Protein AF-A0A968AVP1-F1 (afdb_monomer_lite)

Foldseek 3Di:
DDDPPPPPPPFCLVVQQVVLVVLLVVVVVVLVVVLVVLVVLLVVLQVVLQVLVVVLLVLLPDLQQDPDDDDCVQQDDPLAGPVVSVLVLLVVLLCLLVVVVCCVVDDPDPVDDPVNNLVSLQVSLSVVSSVSNVCSLCVPQADDPPPDPPNDPPSPVNHDDGDDPVSLVSNQVVLVSLLVSCVVRVVSSLVSLVVVLVVCCVVPVPDPDSDRSSVSVVSSNVSSVCCNPPSSVVSVVSVVVSCCSCVVPVSVVVVVVSVVVSVVLSCLRNVVSVVCVVVDPDDPCRVVSVVSSCVSCVVSVVVCVVVVVVVVVVVVD

Secondary structure (DSSP, 8-state):
-----------STTTHHHHHHHHHHHHHHHHHHHHHHHHHHHHHHHHHHHHHHHHHHHHTTT----S----GGGGEETTEE-HHHHHHHHHHHHHHHHHHHHHHHS---TT--HHHHHHHHHHHHHHHHHHHHHHHHHTT-BPPPTT-TTPPTTGGGT-BSS--HHHHHHHHHHHHHHHHHHHHHHHHHHHHHHHHHHHHHHHTTT-S----HHHHHHHHHHHHHHIIIIIHHHHHHHHHHHHIIIIIH-HHHHHHHHHHHHHHHHIIIIIHHHHHHHH---TT-HHHHHHHHHHHHHHHHHHHHHHHHHHHHHHT-

Radius of gyration: 35.35 Å; chains: 1; bounding box: 88×35×124 Å

pLDDT: mean 76.83, std 13.96, range [36.56, 96.5]

Structure (mmCIF, N/CA/C/O backbone):
data_AF-A0A968AVP1-F1
#
_entry.id   AF-A0A968AVP1-F1
#
loop_
_atom_site.group_PDB
_atom_site.id
_atom_site.type_symbol
_atom_site.label_atom_id
_atom_site.label_alt_id
_atom_site.label_comp_id
_atom_site.label_asym_id
_atom_site.label_entity_id
_atom_site.label_seq_id
_atom_site.pdbx_PDB_ins_code
_atom_site.Cartn_x
_atom_site.Cartn_y
_atom_site.Cartn_z
_atom_site.occupancy
_atom_site.B_iso_or_equiv
_atom_site.auth_seq_id
_atom_site.auth_comp_id
_atom_site.auth_asym_id
_atom_site.auth_atom_id
_atom_site.pdbx_PDB_model_num
ATOM 1 N N . MET A 1 1 ? 49.973 2.663 -77.207 1.00 45.91 1 MET A N 1
ATOM 2 C CA . MET A 1 1 ? 49.278 1.879 -76.158 1.00 45.91 1 MET A CA 1
ATOM 3 C C . MET A 1 1 ? 50.007 2.022 -74.830 1.00 45.91 1 MET A C 1
ATOM 5 O O . MET A 1 1 ? 51.106 1.508 -74.706 1.00 45.91 1 MET A O 1
ATOM 9 N N . ARG A 1 2 ? 49.394 2.681 -73.845 1.00 36.56 2 ARG A N 1
ATOM 10 C CA . ARG A 1 2 ? 49.525 2.368 -72.411 1.00 36.56 2 ARG A CA 1
ATOM 11 C C . ARG A 1 2 ? 48.354 3.055 -71.709 1.00 36.56 2 ARG A C 1
ATOM 13 O O . ARG A 1 2 ? 48.442 4.202 -71.295 1.00 36.56 2 ARG A O 1
ATOM 20 N N . LYS A 1 3 ? 47.209 2.362 -71.676 1.00 39.44 3 LYS A N 1
ATOM 21 C CA . LYS A 1 3 ? 46.105 2.710 -70.777 1.00 39.44 3 LYS A CA 1
ATOM 22 C C . LYS A 1 3 ? 46.653 2.556 -69.361 1.00 39.44 3 LYS A C 1
ATOM 24 O O . LYS A 1 3 ? 46.940 1.436 -68.940 1.00 39.44 3 LYS A O 1
ATOM 29 N N . GLY A 1 4 ? 46.847 3.676 -68.671 1.00 39.25 4 GLY A N 1
ATOM 30 C CA . GLY A 1 4 ? 47.066 3.695 -67.233 1.00 39.25 4 GLY A CA 1
ATOM 31 C C . GLY A 1 4 ? 45.856 3.049 -66.576 1.00 39.25 4 GLY A C 1
ATOM 32 O O . GLY A 1 4 ? 44.770 3.619 -66.553 1.00 39.25 4 GLY A O 1
ATOM 33 N N . LYS A 1 5 ? 46.031 1.808 -66.130 1.00 39.91 5 LYS A N 1
ATOM 34 C CA . LYS A 1 5 ? 45.057 1.074 -65.335 1.00 39.91 5 LYS A CA 1
ATOM 35 C C . LYS A 1 5 ? 45.003 1.811 -63.996 1.00 39.91 5 LYS A C 1
ATOM 37 O O . LYS A 1 5 ? 45.924 1.665 -63.195 1.00 39.91 5 LYS A O 1
ATOM 42 N N . SER A 1 6 ? 44.004 2.674 -63.796 1.00 41.16 6 SER A N 1
ATOM 43 C CA . SER A 1 6 ? 43.774 3.263 -62.481 1.00 41.16 6 SER A CA 1
ATOM 44 C C . SER A 1 6 ? 43.442 2.105 -61.550 1.00 41.16 6 SER A C 1
ATOM 46 O O . SER A 1 6 ? 42.433 1.413 -61.682 1.00 41.16 6 SER A O 1
ATOM 48 N N . ILE A 1 7 ? 44.368 1.813 -60.647 1.00 42.88 7 ILE A N 1
ATOM 49 C CA . ILE A 1 7 ? 44.086 0.957 -59.510 1.00 42.88 7 ILE A CA 1
ATOM 50 C C . ILE A 1 7 ? 43.170 1.815 -58.642 1.00 42.88 7 ILE A C 1
ATOM 52 O O . ILE A 1 7 ? 43.647 2.599 -57.824 1.00 42.88 7 ILE A O 1
ATOM 56 N N . MET A 1 8 ? 41.855 1.732 -58.876 1.00 44.34 8 MET A N 1
ATOM 57 C CA . MET A 1 8 ? 40.864 2.090 -57.866 1.00 44.34 8 MET A CA 1
ATOM 58 C C . MET A 1 8 ? 41.185 1.220 -56.657 1.00 44.34 8 MET A C 1
ATOM 60 O O . MET A 1 8 ? 40.824 0.050 -56.574 1.00 44.34 8 MET A O 1
ATOM 64 N N . GLY A 1 9 ? 41.985 1.763 -55.746 1.00 46.44 9 GLY A N 1
ATOM 65 C CA . GLY A 1 9 ? 42.088 1.213 -54.419 1.00 46.44 9 GLY A CA 1
ATOM 66 C C . GLY A 1 9 ? 40.722 1.376 -53.782 1.00 46.44 9 GLY A C 1
ATOM 67 O O . GLY A 1 9 ? 40.326 2.508 -53.545 1.00 46.44 9 GLY A O 1
ATOM 68 N N . ASN A 1 10 ? 40.021 0.267 -53.554 1.00 57.50 10 ASN A N 1
ATOM 69 C CA . ASN A 1 10 ? 38.728 0.226 -52.874 1.00 57.50 10 ASN A CA 1
ATOM 70 C C . ASN A 1 10 ? 38.848 0.897 -51.494 1.00 57.50 10 ASN A C 1
ATOM 72 O O . ASN A 1 10 ? 39.252 0.251 -50.529 1.00 57.50 10 ASN A O 1
ATOM 76 N N . SER A 1 11 ? 38.591 2.203 -51.429 1.00 66.19 11 SER A N 1
ATOM 77 C CA . SER A 1 11 ? 38.527 2.973 -50.187 1.00 66.19 11 SER A CA 1
ATOM 78 C C . SER A 1 11 ? 37.163 2.727 -49.557 1.00 66.19 11 SER A C 1
ATOM 80 O O . SER A 1 11 ? 36.142 2.740 -50.247 1.00 66.19 11 SER A O 1
ATOM 82 N N . ILE A 1 12 ? 37.150 2.460 -48.253 1.00 68.12 12 ILE A N 1
ATOM 83 C CA . ILE A 1 12 ? 35.926 2.140 -47.502 1.00 68.12 12 ILE A CA 1
ATOM 84 C C . ILE A 1 12 ? 35.274 3.421 -46.955 1.00 68.12 12 ILE A C 1
ATOM 86 O O . ILE A 1 12 ? 34.080 3.426 -46.651 1.00 68.12 12 ILE A O 1
ATOM 90 N N . LEU A 1 13 ? 36.020 4.533 -46.913 1.00 66.88 13 LEU A N 1
ATOM 91 C CA . LEU A 1 13 ? 35.569 5.851 -46.447 1.00 66.88 13 LEU A CA 1
ATOM 92 C C . LEU A 1 13 ? 34.199 6.313 -46.975 1.00 66.88 13 LEU A C 1
ATOM 94 O O . LEU A 1 13 ? 33.420 6.785 -46.154 1.00 66.88 13 LEU A O 1
ATOM 98 N N . PRO A 1 14 ? 33.847 6.185 -48.271 1.00 70.31 14 PRO A N 1
ATOM 99 C CA . PRO A 1 14 ? 32.546 6.651 -48.760 1.00 70.31 14 PRO A CA 1
ATOM 100 C C . PRO A 1 14 ? 31.372 5.751 -48.340 1.00 70.31 14 PRO A C 1
ATOM 102 O O . PRO A 1 14 ? 30.230 6.201 -48.321 1.00 70.31 14 PRO A O 1
ATOM 105 N N . ILE A 1 15 ? 31.634 4.488 -47.987 1.00 77.56 15 ILE A N 1
ATOM 106 C CA . ILE A 1 15 ? 30.613 3.513 -47.560 1.00 77.56 15 ILE A CA 1
ATOM 107 C C . ILE A 1 15 ? 30.450 3.532 -46.029 1.00 77.56 15 ILE A C 1
ATOM 109 O O . ILE A 1 15 ? 29.384 3.211 -45.498 1.00 77.56 15 ILE A O 1
ATOM 113 N N . LEU A 1 16 ? 31.488 3.964 -45.309 1.00 73.38 16 LEU A N 1
ATOM 114 C CA . LEU A 1 16 ? 31.547 4.028 -43.851 1.00 73.38 16 LEU A CA 1
ATOM 115 C C . LEU A 1 16 ? 30.355 4.761 -43.198 1.00 73.38 16 LEU A C 1
ATOM 117 O O . LEU A 1 16 ? 29.807 4.214 -42.237 1.00 73.38 16 LEU A O 1
ATOM 121 N N . PRO A 1 17 ? 29.892 5.924 -43.703 1.00 75.69 17 PRO A N 1
ATOM 122 C CA . PRO A 1 17 ? 28.750 6.632 -43.130 1.00 75.69 17 PRO A CA 1
ATOM 123 C C . PRO A 1 17 ? 27.453 5.827 -43.243 1.00 75.69 17 PRO A C 1
ATOM 125 O O . PRO A 1 17 ? 26.661 5.814 -42.306 1.00 75.69 17 PRO A O 1
ATOM 128 N N . ALA A 1 18 ? 27.251 5.108 -44.354 1.00 77.88 18 ALA A N 1
ATOM 129 C CA . ALA A 1 18 ? 26.070 4.271 -44.562 1.00 77.88 18 ALA A CA 1
ATOM 130 C C . ALA A 1 18 ? 26.055 3.057 -43.616 1.00 77.88 18 ALA A C 1
ATOM 132 O O . ALA A 1 18 ? 25.010 2.719 -43.054 1.00 77.88 18 ALA A O 1
ATOM 133 N N . ILE A 1 19 ? 27.219 2.439 -43.379 1.00 80.88 19 ILE A N 1
ATOM 134 C CA . ILE A 1 19 ? 27.368 1.350 -42.400 1.00 80.88 19 ILE A CA 1
ATOM 135 C C . ILE A 1 19 ? 27.061 1.863 -40.986 1.00 80.88 19 ILE A C 1
ATOM 137 O O . ILE A 1 19 ? 26.255 1.259 -40.279 1.00 80.88 19 ILE A O 1
ATOM 141 N N . HIS A 1 20 ? 27.638 3.001 -40.589 1.00 77.00 20 HIS A N 1
ATOM 142 C CA . HIS A 1 20 ? 27.397 3.599 -39.273 1.00 77.00 20 HIS A CA 1
ATOM 143 C C . HIS A 1 20 ? 25.943 4.015 -39.076 1.00 77.00 20 HIS A C 1
ATOM 145 O O . HIS A 1 20 ? 25.372 3.714 -38.032 1.00 77.00 20 HIS A O 1
ATOM 151 N N . ALA A 1 21 ? 25.326 4.642 -40.080 1.00 79.06 21 ALA A N 1
ATOM 152 C CA . ALA A 1 21 ? 23.912 4.991 -40.042 1.00 79.06 21 ALA A CA 1
ATOM 153 C C . ALA A 1 21 ? 23.046 3.744 -39.822 1.00 79.06 21 ALA A C 1
ATOM 155 O O . ALA A 1 21 ? 22.186 3.748 -38.949 1.00 79.06 21 ALA A O 1
ATOM 156 N N . THR A 1 22 ? 23.334 2.650 -40.532 1.00 84.94 22 THR A N 1
ATOM 157 C CA . THR A 1 22 ? 22.595 1.386 -40.391 1.00 84.94 22 THR A CA 1
ATOM 158 C C . THR A 1 22 ? 22.751 0.786 -38.990 1.00 84.94 22 THR A C 1
ATOM 160 O O . THR A 1 22 ? 21.757 0.436 -38.354 1.00 84.94 22 THR A O 1
ATOM 163 N N . ILE A 1 23 ? 23.982 0.700 -38.471 1.00 80.75 23 ILE A N 1
ATOM 164 C CA . ILE A 1 23 ? 24.248 0.173 -37.121 1.00 80.75 23 ILE A CA 1
ATOM 165 C C . ILE A 1 23 ? 23.572 1.053 -36.062 1.00 80.75 23 ILE A C 1
ATOM 167 O O . ILE A 1 23 ? 22.916 0.536 -35.156 1.00 80.75 23 ILE A O 1
ATOM 171 N N . LEU A 1 24 ? 23.690 2.376 -36.186 1.00 80.62 24 LEU A N 1
ATOM 172 C CA . LEU A 1 24 ? 23.076 3.325 -35.265 1.00 80.62 24 LEU A CA 1
ATOM 173 C C . LEU A 1 24 ? 21.549 3.202 -35.287 1.00 80.62 24 LEU A C 1
ATOM 175 O O . LEU A 1 24 ? 20.944 3.174 -34.220 1.00 80.62 24 LEU A O 1
ATOM 179 N N . SER A 1 25 ? 20.929 3.058 -36.463 1.00 81.69 25 SER A N 1
ATOM 180 C CA . SER A 1 25 ? 19.486 2.831 -36.588 1.00 81.69 25 SER A CA 1
ATOM 181 C C . SER A 1 25 ? 19.037 1.556 -35.875 1.00 81.69 25 SER A C 1
ATOM 183 O O . SER A 1 25 ? 18.030 1.587 -35.170 1.00 81.69 25 SER A O 1
ATOM 185 N N . ILE A 1 26 ? 19.790 0.457 -35.995 1.00 86.00 26 ILE A N 1
ATOM 186 C CA . ILE A 1 26 ? 19.481 -0.802 -35.299 1.00 86.00 26 ILE A CA 1
ATOM 187 C C . ILE A 1 26 ? 19.579 -0.617 -33.781 1.00 86.00 26 ILE A C 1
ATOM 189 O O . ILE A 1 26 ? 18.647 -0.969 -33.056 1.00 86.00 26 ILE A O 1
ATOM 193 N N . ILE A 1 27 ? 20.676 -0.036 -33.283 1.00 80.56 27 ILE A N 1
ATOM 194 C CA . ILE A 1 27 ? 20.849 0.203 -31.842 1.00 80.56 27 ILE A CA 1
ATOM 195 C C . ILE A 1 27 ? 19.758 1.135 -31.316 1.00 80.56 27 ILE A C 1
ATOM 197 O O . ILE A 1 27 ? 19.175 0.870 -30.266 1.00 80.56 27 ILE A O 1
ATOM 201 N N . PHE A 1 28 ? 19.448 2.203 -32.047 1.00 82.69 28 PHE A N 1
ATOM 202 C CA . PHE A 1 28 ? 18.428 3.163 -31.652 1.00 82.69 28 PHE A CA 1
ATOM 203 C C . PHE A 1 28 ? 17.037 2.527 -31.615 1.00 82.69 28 PHE A C 1
ATOM 205 O O . PHE A 1 28 ? 16.301 2.755 -30.660 1.00 82.69 28 PHE A O 1
ATOM 212 N N . ALA A 1 29 ? 16.703 1.661 -32.577 1.00 85.94 29 ALA A N 1
ATOM 213 C CA . ALA A 1 29 ? 15.456 0.903 -32.558 1.00 85.94 29 ALA A CA 1
ATOM 214 C C . ALA A 1 29 ? 15.343 0.024 -31.299 1.00 85.94 29 ALA A C 1
ATOM 216 O O . ALA A 1 29 ? 14.324 0.063 -30.611 1.00 85.94 29 ALA A O 1
ATOM 217 N N . VAL A 1 30 ? 16.405 -0.708 -30.942 1.00 83.56 30 VAL A N 1
ATOM 218 C CA . VAL A 1 30 ? 16.433 -1.534 -29.719 1.00 83.56 30 VAL A CA 1
ATOM 219 C C . VAL A 1 30 ? 16.287 -0.674 -28.462 1.00 83.56 30 VAL A C 1
ATOM 221 O O . VAL A 1 30 ? 15.505 -1.010 -27.571 1.00 83.56 30 VAL A O 1
ATOM 224 N N . LEU A 1 31 ? 17.003 0.451 -28.390 1.00 81.38 31 LEU A N 1
ATOM 225 C CA . LEU A 1 31 ? 16.926 1.375 -27.259 1.00 81.38 31 LEU A CA 1
ATOM 226 C C . LEU A 1 31 ? 15.531 1.987 -27.122 1.00 81.38 31 LEU A C 1
ATOM 228 O O . LEU A 1 31 ? 15.004 2.014 -26.013 1.00 81.38 31 LEU A O 1
ATOM 232 N N . ILE A 1 32 ? 14.910 2.429 -28.221 1.00 84.50 32 ILE A N 1
ATOM 233 C CA . ILE A 1 32 ? 13.537 2.952 -28.215 1.00 84.50 32 ILE A CA 1
ATOM 234 C C . ILE A 1 32 ? 12.589 1.910 -27.642 1.00 84.50 32 ILE A C 1
ATOM 236 O O . ILE A 1 32 ? 11.853 2.230 -26.714 1.00 84.50 32 ILE A O 1
ATOM 240 N N . VAL A 1 33 ? 12.621 0.675 -28.155 1.00 86.19 33 VAL A N 1
ATOM 241 C CA . VAL A 1 33 ? 11.739 -0.403 -27.685 1.00 86.19 33 VAL A CA 1
ATOM 242 C C . VAL A 1 33 ? 11.940 -0.647 -26.189 1.00 86.19 33 VAL A C 1
ATOM 244 O O . VAL A 1 33 ? 10.968 -0.704 -25.436 1.00 86.19 33 VAL A O 1
ATOM 247 N N . PHE A 1 34 ? 13.194 -0.716 -25.736 1.00 83.19 34 PHE A N 1
ATOM 248 C CA . PHE A 1 34 ? 13.525 -0.889 -24.323 1.00 83.19 34 PHE A CA 1
ATOM 249 C C . PHE A 1 34 ? 13.001 0.260 -23.446 1.00 83.19 34 PHE A C 1
ATOM 251 O O . PHE A 1 34 ? 12.409 0.017 -22.389 1.00 83.19 34 PHE A O 1
ATOM 258 N N . PHE A 1 35 ? 13.197 1.511 -23.866 1.00 82.62 35 PHE A N 1
ATOM 259 C CA . PHE A 1 35 ? 12.759 2.682 -23.110 1.00 82.62 35 PHE A CA 1
ATOM 260 C C . PHE A 1 35 ? 11.240 2.832 -23.104 1.00 82.62 35 PHE A C 1
ATOM 262 O O . PHE A 1 35 ? 10.687 3.112 -22.042 1.00 82.62 35 PHE A O 1
ATOM 269 N N . PHE A 1 36 ? 10.567 2.588 -24.232 1.00 85.94 36 PHE A N 1
ATOM 270 C CA . PHE A 1 36 ? 9.104 2.567 -24.304 1.00 85.94 36 PHE A CA 1
ATOM 271 C C . PHE A 1 36 ? 8.527 1.522 -23.356 1.00 85.94 36 PHE A C 1
ATOM 273 O O . PHE A 1 36 ? 7.672 1.844 -22.536 1.00 85.94 36 PHE A O 1
ATOM 280 N N . TYR A 1 37 ? 9.048 0.294 -23.409 1.00 87.06 37 TYR A N 1
ATOM 281 C CA . TYR A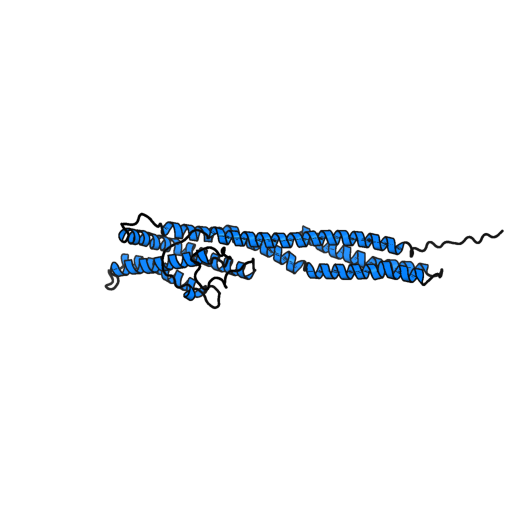 1 37 ? 8.621 -0.780 -22.519 1.00 87.06 37 TYR A CA 1
ATOM 282 C C . TYR A 1 37 ? 8.827 -0.415 -21.043 1.00 87.06 37 TYR A C 1
ATOM 284 O O . TYR A 1 37 ? 7.922 -0.563 -20.220 1.00 87.06 37 TYR A O 1
ATOM 292 N N . SER A 1 38 ? 10.008 0.105 -20.701 1.00 84.88 38 SER A N 1
ATOM 293 C CA . SER A 1 38 ? 10.349 0.464 -19.321 1.00 84.88 38 SER A CA 1
ATOM 294 C C . SER A 1 38 ? 9.492 1.621 -18.800 1.00 84.88 38 SER A C 1
ATOM 296 O O . SER A 1 38 ? 9.022 1.577 -17.666 1.00 84.88 38 SER A O 1
ATOM 298 N N . TYR A 1 39 ? 9.262 2.646 -19.624 1.00 86.44 39 TYR A N 1
ATOM 299 C CA . TYR A 1 39 ? 8.419 3.787 -19.270 1.00 86.44 39 TYR A CA 1
ATOM 300 C C . TYR A 1 39 ? 6.961 3.366 -19.082 1.00 86.44 39 TYR A C 1
ATOM 302 O O . TYR A 1 39 ? 6.364 3.696 -18.058 1.00 86.44 39 TYR A O 1
ATOM 310 N N . GLN A 1 40 ? 6.422 2.571 -20.013 1.00 89.50 40 GLN A N 1
ATOM 311 C CA . GLN A 1 40 ? 5.070 2.026 -19.903 1.00 89.50 40 GLN A CA 1
ATOM 312 C C . GLN A 1 40 ? 4.914 1.191 -18.630 1.00 89.50 40 GLN A C 1
ATOM 314 O O . GLN A 1 40 ? 3.938 1.345 -17.905 1.00 89.50 40 GLN A O 1
ATOM 319 N N . THR A 1 41 ? 5.900 0.346 -18.319 1.00 89.94 41 THR A N 1
ATOM 320 C CA . THR A 1 41 ? 5.888 -0.487 -17.110 1.00 89.94 41 THR A CA 1
ATOM 321 C C . THR A 1 41 ? 5.870 0.365 -15.841 1.00 89.94 41 THR A C 1
ATOM 323 O O . THR A 1 41 ? 5.086 0.096 -14.933 1.00 89.94 41 THR A O 1
ATOM 326 N N . VAL A 1 42 ? 6.689 1.421 -15.774 1.00 90.69 42 VAL A N 1
ATOM 327 C CA . VAL A 1 42 ? 6.693 2.355 -14.637 1.00 90.69 42 VAL A CA 1
ATOM 328 C C . VAL A 1 42 ? 5.361 3.090 -14.506 1.00 90.69 42 VAL A C 1
ATOM 330 O O . VAL A 1 42 ? 4.866 3.212 -13.388 1.00 90.69 42 VAL A O 1
ATOM 333 N N . SER A 1 43 ? 4.780 3.555 -15.614 1.00 90.38 43 SER A N 1
ATOM 334 C CA . SER A 1 43 ? 3.465 4.208 -15.606 1.00 90.38 43 SER A CA 1
ATOM 335 C C . SER A 1 43 ? 2.392 3.259 -15.079 1.00 90.38 43 SER A C 1
ATOM 337 O O . SER A 1 43 ? 1.758 3.558 -14.074 1.00 90.38 43 SER A O 1
ATOM 339 N N . ASN A 1 44 ? 2.295 2.060 -15.662 1.00 93.56 44 ASN A N 1
ATOM 340 C CA . ASN A 1 44 ? 1.327 1.045 -15.255 1.00 93.56 44 ASN A CA 1
ATOM 341 C C . ASN A 1 44 ? 1.459 0.689 -13.764 1.00 93.56 44 ASN A C 1
ATOM 343 O O . ASN A 1 44 ? 0.456 0.507 -13.084 1.00 93.56 44 ASN A O 1
ATOM 347 N N . LEU A 1 45 ? 2.683 0.590 -13.231 1.00 93.88 45 LEU A N 1
ATOM 348 C CA . LEU A 1 45 ? 2.901 0.320 -11.805 1.00 93.88 45 LEU A CA 1
ATOM 349 C C . LEU A 1 45 ? 2.416 1.467 -10.911 1.00 93.88 45 LEU A C 1
ATOM 351 O O . LEU A 1 45 ? 1.889 1.203 -9.832 1.00 93.88 45 LEU A O 1
ATOM 355 N N . LYS A 1 46 ? 2.589 2.726 -11.332 1.00 93.00 46 LYS A N 1
ATOM 356 C CA . LYS A 1 46 ? 2.072 3.890 -10.596 1.00 93.00 46 LYS A CA 1
ATOM 357 C C . LYS A 1 46 ? 0.551 3.918 -10.597 1.00 93.00 46 LYS A C 1
ATOM 359 O O . LYS A 1 46 ? -0.034 4.130 -9.539 1.00 93.00 46 LYS A O 1
ATOM 364 N N . ASP A 1 47 ? -0.061 3.642 -11.743 1.00 92.62 47 ASP A N 1
ATOM 365 C CA . ASP A 1 47 ? -1.515 3.576 -11.878 1.00 92.62 47 ASP A CA 1
ATOM 366 C C . ASP A 1 47 ? -2.080 2.471 -10.981 1.00 92.62 47 ASP A C 1
ATOM 368 O O . ASP A 1 47 ? -2.903 2.745 -10.116 1.00 92.62 47 ASP A O 1
ATOM 372 N N . GLN A 1 48 ? -1.508 1.264 -11.036 1.00 94.50 48 GLN A N 1
ATOM 373 C CA . GLN A 1 48 ? -1.914 0.159 -10.163 1.00 94.50 48 GLN A CA 1
ATOM 374 C C . GLN A 1 48 ? -1.742 0.463 -8.664 1.00 94.50 48 GLN A C 1
ATOM 376 O O . GLN A 1 48 ? -2.536 0.010 -7.845 1.00 94.50 48 GLN A O 1
ATOM 381 N N . LEU A 1 49 ? -0.700 1.204 -8.269 1.00 93.94 49 LEU A N 1
ATOM 382 C CA . LEU A 1 49 ? -0.520 1.627 -6.874 1.00 93.94 49 LEU A CA 1
ATOM 383 C C . LEU A 1 49 ? -1.563 2.671 -6.448 1.00 93.94 49 LEU A C 1
ATOM 385 O O . LEU A 1 49 ? -2.003 2.663 -5.296 1.00 93.94 49 LEU A O 1
ATOM 389 N N . ASN A 1 50 ? -1.969 3.556 -7.359 1.00 90.38 50 ASN A N 1
ATOM 390 C CA . ASN A 1 50 ? -3.060 4.501 -7.131 1.00 90.38 50 ASN A CA 1
ATOM 391 C C . ASN A 1 50 ? -4.426 3.802 -7.068 1.00 90.38 50 ASN A C 1
ATOM 393 O O . ASN A 1 50 ? -5.253 4.172 -6.229 1.00 90.38 50 ASN A O 1
ATOM 397 N N . ASP A 1 51 ? -4.641 2.772 -7.885 1.00 90.44 51 ASP A N 1
ATOM 398 C CA . ASP A 1 51 ? -5.847 1.944 -7.861 1.00 90.44 51 ASP A CA 1
ATOM 399 C C . ASP A 1 51 ? -5.976 1.224 -6.517 1.00 90.44 51 ASP A C 1
ATOM 401 O O . ASP A 1 51 ? -6.999 1.366 -5.852 1.00 90.44 51 ASP A O 1
ATOM 405 N N . LEU A 1 52 ? -4.907 0.571 -6.041 1.00 91.62 5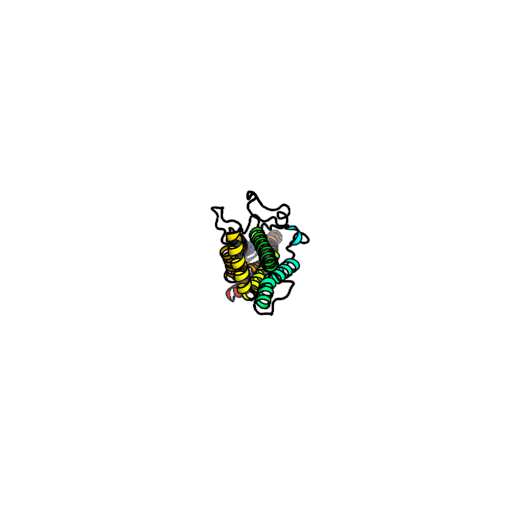2 LEU A N 1
ATOM 406 C CA . LEU A 1 52 ? -4.890 -0.066 -4.716 1.00 91.62 52 LEU A CA 1
ATOM 407 C C . LEU A 1 52 ? -5.154 0.934 -3.588 1.00 91.62 52 LEU A C 1
ATOM 409 O O . LEU A 1 52 ? -5.881 0.639 -2.643 1.00 91.62 52 LEU A O 1
ATOM 413 N N . ARG A 1 53 ? -4.593 2.145 -3.670 1.00 88.69 53 ARG A N 1
ATOM 414 C CA . ARG A 1 53 ? -4.901 3.203 -2.698 1.00 88.69 53 ARG A CA 1
ATOM 415 C C . ARG A 1 53 ? -6.389 3.569 -2.719 1.00 88.69 53 ARG A C 1
ATOM 417 O O . ARG A 1 53 ? -6.986 3.784 -1.663 1.00 88.69 53 ARG A O 1
ATOM 424 N N . THR A 1 54 ? -6.978 3.660 -3.906 1.00 85.00 54 THR A N 1
ATOM 425 C CA . THR A 1 54 ? -8.406 3.949 -4.080 1.00 85.00 54 THR A CA 1
ATOM 426 C C . THR A 1 54 ? -9.266 2.808 -3.545 1.00 85.00 54 THR A C 1
ATOM 428 O O . THR A 1 54 ? -10.269 3.068 -2.887 1.00 85.00 54 THR A O 1
ATOM 431 N N . GLU A 1 55 ? -8.844 1.562 -3.743 1.00 88.19 55 GLU A N 1
ATOM 432 C CA . GLU A 1 55 ? -9.495 0.376 -3.191 1.00 88.19 55 GLU A CA 1
ATOM 433 C C . GLU A 1 55 ? -9.505 0.399 -1.658 1.00 88.19 55 GLU A C 1
ATOM 435 O O . GLU A 1 55 ? -10.569 0.239 -1.067 1.00 88.19 55 GLU A O 1
ATOM 440 N N . VAL A 1 56 ? -8.378 0.722 -1.005 1.00 88.31 56 VAL A N 1
ATOM 441 C CA . VAL A 1 56 ? -8.331 0.932 0.460 1.00 88.31 56 VAL A CA 1
ATOM 442 C C . VAL A 1 56 ? -9.317 2.017 0.895 1.00 88.31 56 VAL A C 1
ATOM 444 O O . VAL A 1 56 ? -10.012 1.879 1.899 1.00 88.31 56 VAL A O 1
ATOM 447 N N . ALA A 1 57 ? -9.386 3.120 0.147 1.00 81.75 57 ALA A N 1
ATOM 448 C CA . ALA A 1 57 ? -10.298 4.213 0.468 1.00 81.75 57 ALA A CA 1
ATOM 449 C C . ALA A 1 57 ? -11.766 3.779 0.377 1.00 81.75 57 ALA A C 1
ATOM 451 O O . ALA A 1 57 ? -12.602 4.279 1.125 1.00 81.75 57 ALA A O 1
ATOM 452 N N . GLN A 1 58 ? -12.087 2.901 -0.575 1.00 81.56 58 GLN A N 1
ATOM 453 C CA . GLN A 1 58 ? -13.435 2.399 -0.817 1.00 81.56 58 GLN A CA 1
ATOM 454 C C . GLN A 1 58 ? -13.825 1.288 0.156 1.00 81.56 58 GLN A C 1
ATOM 456 O O . GLN A 1 58 ? -14.967 1.287 0.608 1.00 81.56 58 GLN A O 1
ATOM 461 N N . SER A 1 59 ? -12.904 0.391 0.518 1.00 83.38 59 SER A N 1
ATOM 462 C CA . SER A 1 59 ? -13.178 -0.712 1.448 1.00 83.38 59 SER A CA 1
ATOM 463 C C . SER A 1 59 ? -13.558 -0.218 2.845 1.00 83.38 59 SER A C 1
ATOM 465 O O . SER A 1 59 ? -14.341 -0.859 3.539 1.00 83.38 59 SER A O 1
ATOM 467 N N . MET A 1 60 ? -13.067 0.964 3.225 1.00 79.50 60 MET A N 1
ATOM 468 C CA . MET A 1 60 ? -13.385 1.618 4.495 1.00 79.50 60 MET A CA 1
ATOM 469 C C . MET A 1 60 ? -14.642 2.511 4.427 1.00 79.50 60 MET A C 1
ATOM 471 O O . MET A 1 60 ? -15.017 3.121 5.433 1.00 79.50 60 MET A O 1
ATOM 475 N N . ARG A 1 61 ? -15.319 2.622 3.267 1.00 70.00 61 ARG A N 1
ATOM 476 C CA . ARG A 1 61 ? -16.578 3.385 3.143 1.00 70.00 61 ARG A CA 1
ATOM 477 C C . ARG A 1 61 ? -17.748 2.604 3.741 1.00 70.00 61 ARG A C 1
ATOM 479 O O . ARG A 1 61 ? -17.924 1.424 3.473 1.00 70.00 61 ARG A O 1
ATOM 486 N N . GLY A 1 62 ? -18.613 3.308 4.472 1.00 61.16 62 GLY A N 1
ATOM 487 C CA . GLY A 1 62 ? -19.926 2.798 4.894 1.00 61.16 62 GLY A CA 1
ATOM 488 C C . GLY A 1 62 ? -20.045 2.397 6.365 1.00 61.16 62 GLY A C 1
ATOM 489 O O . GLY A 1 62 ? -21.150 2.131 6.820 1.00 61.16 62 GLY A O 1
ATOM 490 N N . GLN A 1 63 ? -18.961 2.433 7.137 1.00 61.12 63 GLN A N 1
ATOM 491 C CA . GLN A 1 63 ? -18.970 2.074 8.562 1.00 61.12 63 GLN A CA 1
ATOM 492 C C . GLN A 1 63 ? -19.199 3.293 9.460 1.00 61.12 63 GLN A C 1
ATOM 494 O O . GLN A 1 63 ? -18.458 3.547 10.408 1.00 61.12 63 GLN A O 1
ATOM 499 N N . ILE A 1 64 ? -20.213 4.099 9.131 1.00 57.78 64 ILE A N 1
ATOM 500 C CA . ILE A 1 64 ? -20.541 5.278 9.934 1.00 57.78 64 ILE A CA 1
ATOM 501 C C . ILE A 1 64 ? -21.165 4.802 11.243 1.00 57.78 64 ILE A C 1
ATOM 503 O O . ILE A 1 64 ? -22.346 4.462 11.311 1.00 57.78 64 ILE A O 1
ATOM 507 N N . CYS A 1 65 ? -20.351 4.821 12.288 1.00 54.62 65 CYS A N 1
ATOM 508 C CA . CYS A 1 65 ? -20.766 4.597 13.655 1.00 54.62 65 CYS A CA 1
ATOM 509 C C . CYS A 1 65 ? -20.868 5.929 14.383 1.00 54.62 65 CYS A C 1
ATOM 511 O O . CYS A 1 65 ? -19.947 6.319 15.090 1.00 54.62 65 CYS A O 1
ATOM 513 N N . SER A 1 66 ? -22.035 6.564 14.264 1.00 53.25 66 SER A N 1
ATOM 514 C CA . SER A 1 66 ? -22.639 7.430 15.289 1.00 53.25 66 SER A CA 1
ATOM 515 C C . SER A 1 66 ? -22.881 8.901 14.899 1.00 53.25 66 SER A C 1
ATOM 517 O O . SER A 1 66 ? -22.068 9.514 14.210 1.00 53.25 66 SER A O 1
ATOM 519 N N . PRO A 1 67 ? -23.978 9.500 15.408 1.00 48.00 67 PRO A N 1
ATOM 520 C CA . PRO A 1 67 ? -24.218 10.948 15.462 1.00 48.00 67 PRO A CA 1
ATOM 521 C C . PRO A 1 67 ? -23.387 11.718 16.523 1.00 48.00 67 PRO A C 1
ATOM 523 O O . PRO A 1 67 ? -23.754 12.836 16.888 1.00 48.00 67 PRO A O 1
ATOM 526 N N . LEU A 1 68 ? -22.301 11.153 17.060 1.00 54.25 68 LEU A N 1
ATOM 527 C CA . LEU A 1 68 ? -21.569 11.739 18.192 1.00 54.25 68 LEU A CA 1
ATOM 528 C C . LEU A 1 68 ? -20.695 12.939 17.800 1.00 54.25 68 LEU A C 1
ATOM 530 O O . LEU A 1 68 ? -19.960 12.914 16.813 1.00 54.25 68 LEU A O 1
ATOM 534 N N . LYS A 1 69 ? -20.740 13.983 18.638 1.00 54.59 69 LYS A N 1
ATOM 535 C CA . LYS A 1 69 ? -19.778 15.090 18.606 1.00 54.59 69 LYS A CA 1
ATOM 536 C C . LYS A 1 69 ? -18.398 14.530 18.933 1.00 54.59 69 LYS A C 1
ATOM 538 O O . LYS A 1 69 ? -18.184 14.032 20.033 1.00 54.59 69 LYS A O 1
ATOM 543 N N . PHE A 1 70 ? -17.482 14.622 17.982 1.00 59.72 70 PHE A N 1
ATOM 544 C CA . PHE A 1 70 ? -16.115 14.161 18.147 1.00 59.72 70 PHE A CA 1
ATOM 545 C C . PHE A 1 70 ? -15.152 15.305 17.847 1.00 59.72 70 PHE A C 1
ATOM 547 O O . PHE A 1 70 ? -15.250 15.943 16.798 1.00 59.72 70 PHE A O 1
ATOM 554 N N . GLU A 1 71 ? -14.215 15.553 18.757 1.00 65.38 71 GLU A N 1
ATOM 555 C CA . GLU A 1 71 ? -13.155 16.539 18.565 1.00 65.38 71 GLU A CA 1
ATOM 556 C C . GLU A 1 71 ? -11.989 15.876 17.829 1.00 65.38 71 GLU A C 1
ATOM 558 O O . GLU A 1 71 ? -11.194 15.136 18.409 1.00 65.38 71 GLU A O 1
ATOM 563 N N . LEU A 1 72 ? -11.907 16.097 16.512 1.00 65.06 72 LEU A N 1
ATOM 564 C CA . LEU A 1 72 ? -10.847 15.499 15.698 1.00 65.06 72 LEU A CA 1
ATOM 565 C C . LEU A 1 72 ? -9.458 15.998 16.084 1.00 65.06 72 LEU A C 1
ATOM 567 O O . LEU A 1 72 ? -8.509 15.227 15.985 1.00 65.06 72 LEU A O 1
ATOM 571 N N . GLU A 1 73 ? -9.346 17.244 16.538 1.00 67.19 73 GLU A N 1
ATOM 572 C CA . GLU A 1 73 ? -8.074 17.923 16.801 1.00 67.19 73 GLU A CA 1
ATOM 573 C C . GLU A 1 73 ? -7.170 17.148 17.770 1.00 67.19 73 GLU A C 1
ATOM 575 O O . GLU A 1 73 ? -5.958 17.119 17.580 1.00 67.19 73 GLU A O 1
ATOM 580 N N . GLU A 1 74 ? -7.732 16.416 18.736 1.00 70.38 74 GLU A N 1
ATOM 581 C CA . GLU A 1 74 ? -6.944 15.626 19.692 1.00 70.38 74 GLU A CA 1
ATOM 582 C C . GLU A 1 74 ? -6.168 14.460 19.051 1.00 70.38 74 GLU A C 1
ATOM 584 O O . GLU A 1 74 ? -5.195 13.950 19.617 1.00 70.38 74 GLU A O 1
ATOM 589 N N . TYR A 1 75 ? -6.604 13.993 17.883 1.00 71.25 75 TYR A N 1
ATOM 590 C CA . TYR A 1 75 ? -6.041 12.824 17.206 1.00 71.25 75 TYR A CA 1
ATOM 591 C C . TYR A 1 75 ? -5.048 13.203 16.115 1.00 71.25 75 TYR A C 1
ATOM 593 O O . TYR A 1 75 ? -4.418 12.316 15.537 1.00 71.25 75 TYR A O 1
ATOM 601 N N . PHE A 1 76 ? -4.856 14.501 15.877 1.00 70.06 76 PHE A N 1
ATOM 602 C CA . PHE A 1 76 ? -3.878 15.016 14.934 1.00 70.06 76 PHE A CA 1
ATOM 603 C C . PHE A 1 76 ? -2.817 15.847 15.640 1.00 70.06 76 PHE A C 1
ATOM 605 O O . PHE A 1 76 ? -3.051 16.494 16.656 1.00 70.06 76 PHE A O 1
ATOM 612 N N . LYS A 1 77 ? -1.612 15.808 15.087 1.00 69.19 77 LYS A N 1
ATOM 613 C CA . LYS A 1 77 ? -0.516 16.691 15.454 1.00 69.19 77 LYS A CA 1
ATOM 614 C C . LYS A 1 77 ? 0.229 17.053 14.177 1.00 69.19 77 LYS A C 1
ATOM 616 O O . LYS A 1 77 ? 0.622 16.152 13.438 1.00 69.19 77 LYS A O 1
ATOM 621 N N . ASP A 1 78 ? 0.398 18.346 13.917 1.00 67.50 78 ASP A N 1
ATOM 622 C CA . ASP A 1 78 ? 1.140 18.852 12.754 1.00 67.50 78 ASP A CA 1
ATOM 623 C C . ASP A 1 78 ? 0.639 18.255 11.418 1.00 67.50 78 ASP A C 1
ATOM 625 O O . ASP A 1 78 ? 1.424 17.736 10.629 1.00 67.50 78 ASP A O 1
ATOM 629 N N . ASP A 1 79 ? -0.684 18.242 11.197 1.00 65.75 79 ASP A N 1
ATOM 630 C CA . ASP A 1 79 ? -1.335 17.643 10.013 1.00 65.75 79 ASP A CA 1
ATOM 631 C C . ASP A 1 79 ? -1.050 16.138 9.805 1.00 65.75 79 ASP A C 1
ATOM 633 O O . ASP A 1 79 ? -1.223 15.592 8.715 1.00 65.75 79 ASP A O 1
ATOM 637 N N . THR A 1 80 ? -0.646 15.423 10.859 1.00 66.25 80 THR A N 1
ATOM 638 C CA . THR A 1 80 ? -0.446 13.967 10.846 1.00 66.25 80 THR A CA 1
ATOM 639 C C . THR A 1 80 ? -1.221 13.292 11.966 1.00 66.25 80 THR A C 1
ATOM 641 O O . THR A 1 80 ? -1.509 13.894 13.000 1.00 66.25 80 THR A O 1
ATOM 644 N N . LEU A 1 81 ? -1.583 12.023 11.777 1.00 72.50 81 LEU A N 1
ATOM 645 C CA . LEU A 1 81 ? -2.260 11.253 12.811 1.00 72.50 81 LEU A CA 1
ATOM 646 C C . LEU A 1 81 ? -1.330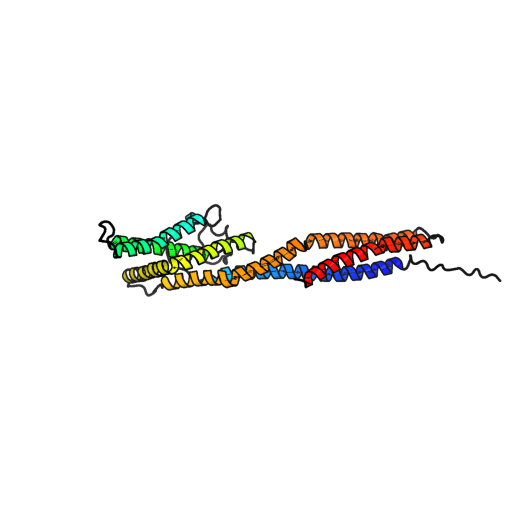 11.029 14.010 1.00 72.50 81 LEU A C 1
ATOM 648 O O . LEU A 1 81 ? -0.246 10.451 13.886 1.00 72.50 81 LEU A O 1
ATOM 652 N N . ASN A 1 82 ? -1.780 11.422 15.198 1.00 81.00 82 ASN A N 1
ATOM 653 C CA . ASN A 1 82 ? -1.071 11.179 16.445 1.00 81.00 82 ASN A CA 1
ATOM 654 C C . ASN A 1 82 ? -1.259 9.718 16.879 1.00 81.00 82 ASN A C 1
ATOM 656 O O . ASN A 1 82 ? -2.082 9.388 17.737 1.00 81.00 82 ASN A O 1
ATOM 660 N N . HIS A 1 83 ? -0.471 8.831 16.267 1.00 78.38 83 HIS A N 1
ATOM 661 C CA . HIS A 1 83 ? -0.507 7.394 16.533 1.00 78.38 83 HIS A CA 1
ATOM 662 C C . HIS A 1 83 ? -0.370 7.070 18.023 1.00 78.38 83 HIS A C 1
ATOM 664 O O . HIS A 1 83 ? -1.077 6.199 18.514 1.00 78.38 83 HIS A O 1
ATOM 670 N N . LEU A 1 84 ? 0.487 7.785 18.759 1.00 83.38 84 LEU A N 1
ATOM 671 C CA . LEU A 1 84 ? 0.700 7.527 20.182 1.00 83.38 84 LEU A CA 1
ATOM 672 C C . LEU A 1 84 ? -0.570 7.782 21.004 1.00 83.38 84 LEU A C 1
ATOM 674 O O . LEU A 1 84 ? -0.934 6.953 21.837 1.00 83.38 84 LEU A O 1
ATOM 678 N N . ASN A 1 85 ? -1.261 8.899 20.751 1.00 84.56 85 ASN A N 1
ATOM 679 C CA . ASN A 1 85 ? -2.498 9.225 21.462 1.00 84.56 85 ASN A CA 1
ATOM 680 C C . ASN A 1 85 ? -3.607 8.210 21.157 1.00 84.56 85 ASN A C 1
ATOM 682 O O . ASN A 1 85 ? -4.301 7.745 22.056 1.00 84.56 85 ASN A O 1
ATOM 686 N N . ILE A 1 86 ? -3.720 7.797 19.894 1.00 84.00 86 ILE A N 1
ATOM 687 C CA . ILE A 1 86 ? -4.661 6.755 19.467 1.00 84.00 86 ILE A CA 1
ATOM 688 C C . ILE A 1 86 ? -4.396 5.436 20.181 1.00 84.00 86 ILE A C 1
ATOM 690 O O . ILE A 1 86 ? -5.321 4.824 20.709 1.00 84.00 86 ILE A O 1
ATOM 694 N N . MET A 1 87 ? -3.136 4.996 20.204 1.00 84.25 87 MET A N 1
ATOM 695 C CA . MET A 1 87 ? -2.760 3.738 20.843 1.00 84.25 87 MET A CA 1
ATOM 696 C C . MET A 1 87 ? -3.060 3.768 22.342 1.00 84.25 87 MET A C 1
ATOM 698 O O . MET A 1 87 ? -3.554 2.786 22.895 1.00 84.25 87 MET A O 1
ATOM 702 N N . LYS A 1 88 ? -2.796 4.908 22.991 1.00 88.62 88 LYS A N 1
ATOM 703 C CA . LYS A 1 88 ? -3.121 5.133 24.400 1.00 88.62 88 LYS A CA 1
ATOM 704 C C . LYS A 1 88 ? -4.630 5.027 24.643 1.00 88.62 88 LYS A C 1
ATOM 706 O O . LYS A 1 88 ? -5.038 4.222 25.476 1.00 88.62 88 LYS A O 1
ATOM 711 N N . LYS A 1 89 ? -5.445 5.753 23.871 1.00 87.75 89 LYS A N 1
ATOM 712 C CA . LYS A 1 89 ? -6.913 5.745 23.999 1.00 87.75 89 LYS A CA 1
ATOM 713 C C . LYS A 1 89 ? -7.520 4.364 23.742 1.00 87.75 89 LYS A C 1
ATOM 715 O O . LYS A 1 89 ? -8.355 3.909 24.513 1.00 87.75 89 LYS A O 1
ATOM 720 N N . LEU A 1 90 ? -7.064 3.646 22.714 1.00 88.62 90 LEU A N 1
ATOM 721 C CA . LEU A 1 90 ? -7.507 2.266 22.469 1.00 88.62 90 LEU A CA 1
ATOM 722 C C . LEU A 1 90 ? -7.119 1.323 23.618 1.00 88.62 90 LEU A C 1
ATOM 724 O O . LEU A 1 90 ? -7.904 0.452 23.997 1.00 88.62 90 LEU A O 1
ATOM 728 N N . GLY A 1 91 ? -5.937 1.521 24.209 1.00 86.88 91 GLY A N 1
ATOM 729 C CA . GLY A 1 91 ? -5.514 0.828 25.424 1.00 86.88 91 GLY A CA 1
ATOM 730 C C . GLY A 1 91 ? -6.469 1.068 26.593 1.00 86.88 91 GLY A C 1
ATOM 731 O O . GLY A 1 91 ? -6.945 0.101 27.190 1.00 86.88 91 GLY A O 1
ATOM 732 N N . GLU A 1 92 ? -6.794 2.332 26.867 1.00 88.62 92 GLU A N 1
ATOM 733 C CA . GLU A 1 92 ? -7.728 2.742 27.922 1.00 88.62 92 GLU A CA 1
ATOM 734 C C . GLU A 1 92 ? -9.115 2.112 27.716 1.00 88.62 92 GLU A C 1
ATOM 736 O O . GLU A 1 92 ? -9.600 1.408 28.602 1.00 88.62 92 GLU A O 1
ATOM 741 N N . ILE A 1 93 ? -9.691 2.231 26.515 1.00 88.00 93 ILE A N 1
ATOM 742 C CA . ILE A 1 93 ? -10.981 1.620 26.148 1.00 88.00 93 ILE A CA 1
ATOM 743 C C . ILE A 1 93 ? -10.967 0.103 26.388 1.00 88.00 93 ILE A C 1
ATOM 745 O O . ILE A 1 93 ? -11.884 -0.452 26.993 1.00 88.00 93 ILE A O 1
ATOM 749 N N . SER A 1 94 ? -9.911 -0.591 25.950 1.00 86.94 94 SER A N 1
ATOM 750 C CA . SER A 1 94 ? -9.830 -2.053 26.084 1.00 86.94 94 SER A CA 1
ATOM 751 C C . SER A 1 94 ? -9.713 -2.534 27.536 1.00 86.94 94 SER A C 1
ATOM 753 O O . SER A 1 94 ? -10.018 -3.690 27.831 1.00 86.94 94 SER A O 1
ATOM 755 N N . SER A 1 95 ? -9.285 -1.660 28.452 1.00 85.62 95 SER A N 1
ATOM 756 C CA . SER A 1 95 ? -9.097 -1.991 29.868 1.00 85.62 95 SER A CA 1
ATOM 757 C C . SER A 1 95 ? -10.402 -1.999 30.672 1.00 85.62 95 SER A C 1
ATOM 759 O O . SER A 1 95 ? -10.473 -2.634 31.730 1.00 85.62 95 SER A O 1
ATOM 761 N N . VAL A 1 96 ? -11.450 -1.344 30.160 1.00 85.25 96 VAL A N 1
ATOM 762 C CA . VAL A 1 96 ? -12.734 -1.183 30.852 1.00 85.25 96 VAL A CA 1
ATOM 763 C C . VAL A 1 96 ? -13.402 -2.526 31.115 1.00 85.25 96 VAL A C 1
ATOM 765 O O . VAL A 1 96 ? -13.783 -2.805 32.249 1.00 85.25 96 VAL A O 1
ATOM 768 N N . MET A 1 97 ? -13.447 -3.422 30.125 1.00 78.69 97 MET A N 1
ATOM 769 C CA . MET A 1 97 ? -14.070 -4.736 30.326 1.00 78.69 97 MET A CA 1
ATOM 770 C C . MET A 1 97 ? -13.298 -5.630 31.292 1.00 78.69 97 MET A C 1
ATOM 772 O O . MET A 1 97 ? -13.925 -6.286 32.119 1.00 78.69 97 MET A O 1
ATOM 776 N N . GLY A 1 98 ? -11.962 -5.606 31.258 1.00 75.50 98 GLY A N 1
ATOM 777 C CA . GLY A 1 98 ? -11.161 -6.321 32.256 1.00 75.50 98 GLY A CA 1
ATOM 778 C C . GLY A 1 98 ? -11.440 -5.815 33.675 1.00 75.50 98 GLY A C 1
ATOM 779 O O . GLY A 1 98 ? -11.588 -6.607 34.601 1.00 75.50 98 GLY A O 1
ATOM 780 N N . SER A 1 99 ? -11.606 -4.500 33.836 1.00 73.94 99 SER A N 1
ATOM 781 C CA . SER A 1 99 ? -11.931 -3.885 35.128 1.00 73.94 99 SER A CA 1
ATOM 782 C C . SER A 1 99 ? -13.338 -4.263 35.610 1.00 73.94 99 SER A C 1
ATOM 784 O O . SER A 1 99 ? -13.516 -4.583 36.783 1.00 73.94 99 SER A O 1
ATOM 786 N N . ILE A 1 100 ? -14.321 -4.296 34.702 1.00 74.75 100 ILE A N 1
ATOM 787 C CA . ILE A 1 100 ? -15.711 -4.688 34.992 1.00 74.75 100 ILE A CA 1
ATOM 788 C C . ILE A 1 100 ? -15.825 -6.184 35.335 1.00 74.75 100 ILE A C 1
ATOM 790 O O . ILE A 1 100 ? -16.640 -6.583 36.165 1.00 74.75 100 ILE A O 1
ATOM 794 N N . GLU A 1 101 ? -15.034 -7.050 34.704 1.00 73.44 101 GLU A N 1
ATOM 795 C CA . GLU A 1 101 ? -15.040 -8.490 35.002 1.00 73.44 101 GLU A CA 1
ATOM 796 C C . GLU A 1 101 ? -14.437 -8.808 36.372 1.00 73.44 101 GLU A C 1
ATOM 798 O O . GLU A 1 101 ? -14.973 -9.640 37.111 1.00 73.44 101 GLU A O 1
ATOM 803 N N . ILE A 1 102 ? -13.364 -8.108 36.743 1.00 70.44 102 ILE A N 1
ATOM 804 C CA . ILE A 1 102 ? -12.762 -8.217 38.075 1.00 70.44 102 ILE A CA 1
ATOM 805 C C . ILE A 1 102 ? -13.758 -7.759 39.145 1.00 70.44 102 ILE A C 1
ATOM 807 O O . ILE A 1 102 ? -13.882 -8.398 40.184 1.00 70.44 102 ILE A O 1
ATOM 811 N N . THR A 1 103 ? -14.524 -6.696 38.901 1.00 64.00 103 THR A N 1
ATOM 812 C CA . THR A 1 103 ? -15.461 -6.167 39.905 1.00 64.00 103 THR A CA 1
ATOM 813 C C . THR A 1 103 ? -16.730 -6.993 40.058 1.00 64.00 103 THR A C 1
ATOM 815 O O . THR A 1 103 ? -17.311 -7.000 41.138 1.00 64.00 103 THR A O 1
ATOM 818 N N . LYS A 1 104 ? -17.121 -7.759 39.033 1.00 66.50 104 LYS A N 1
ATOM 819 C CA . LYS A 1 104 ? -18.198 -8.760 39.139 1.00 66.50 104 LYS A CA 1
ATOM 820 C C . LYS A 1 104 ? -17.799 -10.007 39.934 1.00 66.50 104 LYS A C 1
ATOM 822 O O . LYS A 1 104 ? -18.676 -10.719 40.413 1.00 66.50 104 LYS A O 1
ATOM 827 N N . THR A 1 105 ? -16.504 -10.302 40.028 1.00 67.75 105 THR A N 1
ATOM 828 C CA . THR A 1 105 ? -15.975 -11.508 40.691 1.00 67.75 105 THR A CA 1
ATOM 829 C C . THR A 1 105 ? -15.371 -11.219 42.068 1.00 67.75 105 THR A C 1
ATOM 831 O O . THR A 1 105 ? -15.288 -12.117 42.904 1.00 67.75 105 THR A O 1
ATOM 834 N N . ALA A 1 106 ? -14.985 -9.969 42.328 1.00 63.56 106 ALA A N 1
ATOM 835 C CA . ALA A 1 106 ? -14.490 -9.488 43.610 1.00 63.56 106 ALA A CA 1
ATOM 836 C C . ALA A 1 106 ? -15.636 -9.108 44.577 1.00 63.56 106 ALA A C 1
ATOM 838 O O . ALA A 1 106 ? -16.744 -8.798 44.136 1.00 63.56 106 ALA A O 1
ATOM 839 N N . PRO A 1 107 ? -15.388 -9.096 45.903 1.00 65.62 107 PRO A N 1
ATOM 840 C CA . PRO A 1 107 ? -16.353 -8.573 46.865 1.00 65.62 107 PRO A CA 1
ATOM 841 C C . PRO A 1 107 ? -16.741 -7.122 46.525 1.00 65.62 107 PRO A C 1
ATOM 843 O O . PRO A 1 107 ? -15.883 -6.359 46.069 1.00 65.62 107 PRO A O 1
ATOM 846 N N . PRO A 1 108 ? -18.010 -6.728 46.746 1.00 61.12 108 PRO A N 1
ATOM 847 C CA . PRO A 1 108 ? -18.541 -5.448 46.293 1.00 61.12 108 PRO A CA 1
ATOM 848 C C . PRO A 1 108 ? -17.713 -4.288 46.850 1.00 61.12 108 PRO A C 1
ATOM 850 O O . PRO A 1 108 ? -17.651 -4.062 48.060 1.00 61.12 108 PRO A O 1
ATOM 853 N N . HIS A 1 109 ? -17.057 -3.553 45.952 1.00 60.81 109 HIS A N 1
ATOM 854 C CA . HIS A 1 109 ? -16.282 -2.377 46.318 1.00 60.81 109 HIS A CA 1
ATOM 855 C C . HIS A 1 109 ? -17.229 -1.166 46.399 1.00 60.81 109 HIS A C 1
ATOM 857 O O . HIS A 1 109 ? -17.896 -0.864 45.411 1.00 60.81 109 HIS A O 1
ATOM 863 N N . PRO A 1 110 ? -17.250 -0.388 47.500 1.00 58.78 110 PRO A N 1
ATOM 864 C CA . PRO A 1 110 ? -18.210 0.709 47.726 1.00 58.78 110 PRO A CA 1
ATOM 865 C C . PRO A 1 110 ? -18.114 1.912 46.760 1.00 58.78 110 PRO A C 1
ATOM 867 O O . PRO A 1 110 ? -18.752 2.931 46.991 1.00 58.78 110 PRO A O 1
ATOM 870 N N . ARG A 1 111 ? -17.295 1.832 45.702 1.00 60.03 111 ARG A N 1
ATOM 871 C CA . ARG A 1 111 ? -17.103 2.884 44.684 1.00 60.03 111 ARG A CA 1
ATOM 872 C C . ARG A 1 111 ? -17.515 2.459 43.270 1.00 60.03 111 ARG A C 1
ATOM 874 O O . ARG A 1 111 ? -17.355 3.252 42.353 1.00 60.03 111 ARG A O 1
ATOM 881 N N . MET A 1 112 ? -17.992 1.228 43.084 1.00 62.66 112 MET A N 1
ATOM 882 C CA . MET A 1 112 ? -18.483 0.740 41.795 1.00 62.66 112 MET A CA 1
ATOM 883 C C . MET A 1 112 ? -19.915 0.254 41.963 1.00 62.66 112 MET A C 1
ATOM 885 O O . MET A 1 112 ? -20.155 -0.935 42.168 1.00 62.66 112 MET A O 1
ATOM 889 N N . ASP A 1 113 ? -20.847 1.200 41.940 1.00 73.88 113 ASP A N 1
ATOM 890 C CA . ASP A 1 113 ? -22.258 0.885 41.771 1.00 73.88 113 ASP A CA 1
ATOM 891 C C . ASP A 1 113 ? -22.575 0.602 40.290 1.00 73.88 113 ASP A C 1
ATOM 893 O O . ASP A 1 113 ? -21.735 0.748 39.394 1.00 73.88 113 ASP A O 1
ATOM 897 N N . GLU A 1 114 ? -23.790 0.122 40.042 1.00 76.62 114 GLU A N 1
ATOM 898 C CA . GLU A 1 114 ? -24.264 -0.231 38.702 1.00 76.62 114 GLU A CA 1
ATOM 899 C C . GLU A 1 114 ? -24.260 0.987 37.756 1.00 76.62 114 GLU A C 1
ATOM 901 O O . GLU A 1 114 ? -23.904 0.852 36.582 1.00 76.62 114 GLU A O 1
ATOM 906 N N . ASP A 1 115 ? -24.525 2.183 38.291 1.00 82.69 115 ASP A N 1
ATOM 907 C CA . ASP A 1 115 ? -24.506 3.454 37.560 1.00 82.69 115 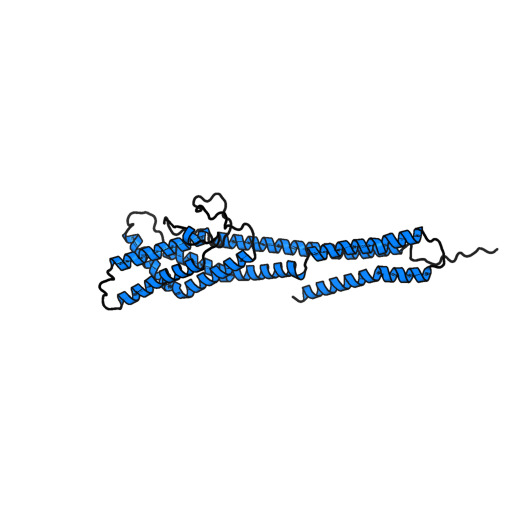ASP A CA 1
ATOM 908 C C . ASP A 1 115 ? -23.096 3.817 37.063 1.00 82.69 115 ASP A C 1
ATOM 910 O O . ASP A 1 115 ? -22.926 4.243 35.915 1.00 82.69 115 ASP A O 1
ATOM 914 N N . TYR A 1 116 ? -22.061 3.613 37.885 1.00 84.69 116 TYR A N 1
ATOM 915 C CA . TYR A 1 116 ? -20.668 3.824 37.489 1.00 84.69 116 TYR A CA 1
ATOM 916 C C . TYR A 1 116 ? -20.246 2.880 36.356 1.00 84.69 116 TYR A C 1
ATOM 918 O O . TYR A 1 116 ? -19.597 3.310 35.397 1.00 84.69 116 TYR A O 1
ATOM 926 N N . ILE A 1 117 ? -20.631 1.602 36.441 1.00 84.56 117 ILE A N 1
ATOM 927 C CA . ILE A 1 117 ? -20.325 0.600 35.410 1.00 84.56 117 ILE A CA 1
ATOM 928 C C . ILE A 1 117 ? -21.008 0.973 34.093 1.00 84.56 117 ILE A C 1
ATOM 930 O O . ILE A 1 117 ? -20.352 0.994 33.050 1.00 84.56 117 ILE A O 1
ATOM 934 N N . GLU A 1 118 ? -22.302 1.304 34.135 1.00 88.31 118 GLU A N 1
ATOM 935 C CA . GLU A 1 118 ? -23.056 1.700 32.944 1.00 88.31 118 GLU A CA 1
ATOM 936 C C . GLU A 1 118 ? -22.432 2.937 32.284 1.00 88.31 118 GLU A C 1
ATOM 938 O O . GLU A 1 118 ? -22.205 2.953 31.072 1.00 88.31 118 GLU A O 1
ATOM 943 N N . LYS A 1 119 ? -22.071 3.949 33.085 1.00 89.25 119 LYS A N 1
ATOM 944 C CA . LYS A 1 119 ? -21.406 5.163 32.602 1.00 89.25 119 LYS A CA 1
ATOM 945 C C . LYS A 1 119 ? -20.064 4.863 31.931 1.00 89.25 119 LYS A C 1
ATOM 947 O O . LYS A 1 119 ? -19.805 5.375 30.845 1.00 89.25 119 LYS A O 1
ATOM 952 N N . SER A 1 120 ? -19.237 4.007 32.533 1.00 88.69 120 SER A N 1
ATOM 953 C CA . SER A 1 120 ? -17.933 3.634 31.972 1.00 88.69 120 SER A CA 1
ATOM 954 C C . SER A 1 120 ? -18.059 2.877 30.642 1.00 88.69 120 SER A C 1
ATOM 956 O O . SER A 1 120 ? -17.284 3.131 29.713 1.00 88.69 120 SER A O 1
ATOM 958 N N . ILE A 1 121 ? -19.061 1.995 30.518 1.00 90.81 121 ILE A N 1
ATOM 959 C CA . ILE A 1 121 ? -19.371 1.289 29.264 1.00 90.81 121 ILE A CA 1
ATOM 960 C C . ILE A 1 121 ? -19.777 2.284 28.177 1.00 90.81 121 ILE A C 1
ATOM 962 O O . ILE A 1 121 ? -19.258 2.196 27.063 1.00 90.81 121 ILE A O 1
ATOM 966 N N . ILE A 1 122 ? -20.671 3.228 28.491 1.00 89.81 122 ILE A N 1
ATOM 967 C CA . ILE A 1 122 ? -21.131 4.252 27.545 1.00 89.81 122 ILE A CA 1
ATOM 968 C C . ILE A 1 122 ? -19.948 5.091 27.062 1.00 89.81 122 ILE A C 1
ATOM 970 O O . ILE A 1 122 ? -19.676 5.107 25.865 1.00 89.81 122 ILE A O 1
ATOM 974 N N . GLU A 1 123 ? -19.199 5.714 27.975 1.00 89.69 123 GLU A N 1
ATOM 975 C CA . GLU A 1 123 ? -18.087 6.608 27.622 1.00 89.69 123 GLU A CA 1
ATOM 976 C C . GLU A 1 123 ? -17.036 5.901 26.752 1.00 89.69 123 GLU A C 1
ATOM 978 O O . GLU A 1 123 ? -16.605 6.434 25.729 1.00 89.69 123 GLU A O 1
ATOM 983 N N . SER A 1 124 ? -16.661 4.669 27.104 1.00 90.81 124 SER A N 1
ATOM 984 C CA . SER A 1 124 ? -15.645 3.909 26.360 1.00 90.81 124 SER A CA 1
ATOM 985 C C . SER A 1 124 ? -16.138 3.459 24.986 1.00 90.81 124 SER A C 1
ATOM 987 O O . SER A 1 124 ? -15.379 3.467 24.015 1.00 90.81 124 SER A O 1
ATOM 989 N N . SER A 1 125 ? -17.412 3.074 24.890 1.00 90.56 125 SER A N 1
ATOM 990 C CA . SER A 1 125 ? -18.029 2.651 23.630 1.00 90.56 125 SER A CA 1
ATOM 991 C C . SER A 1 125 ? -18.191 3.826 22.677 1.00 90.56 125 SER A C 1
ATOM 993 O O . SER A 1 125 ? -17.829 3.724 21.508 1.00 90.56 125 SER A O 1
ATOM 995 N N . GLU A 1 126 ? -18.663 4.969 23.171 1.00 88.12 126 GLU A N 1
ATOM 996 C CA . GLU A 1 126 ? -18.784 6.199 22.390 1.00 88.12 126 GLU A CA 1
ATOM 997 C C . GLU A 1 126 ? -17.423 6.676 21.869 1.00 88.12 126 GLU A C 1
ATOM 999 O O . GLU A 1 126 ? -17.299 7.020 20.691 1.00 88.12 126 GLU A O 1
ATOM 1004 N N . GLN A 1 127 ? -16.378 6.616 22.701 1.00 87.00 127 GLN A N 1
ATOM 1005 C CA . GLN A 1 127 ? -15.011 6.928 22.276 1.00 87.00 127 GLN A CA 1
ATOM 1006 C C . GLN A 1 127 ? -14.495 5.959 21.207 1.00 87.00 127 GLN A C 1
ATOM 1008 O O . GLN A 1 127 ? -13.890 6.401 20.227 1.00 87.00 127 GLN A O 1
ATOM 1013 N N . LEU A 1 128 ? -14.748 4.653 21.354 1.00 90.06 128 LEU A N 1
ATOM 1014 C CA . LEU A 1 128 ? -14.357 3.658 20.354 1.00 90.06 128 LEU A CA 1
ATOM 1015 C C . LEU A 1 128 ? -15.058 3.897 19.014 1.00 90.06 128 LEU A C 1
ATOM 1017 O O . LEU A 1 128 ? -14.412 3.889 17.968 1.00 90.06 128 LEU A O 1
ATOM 1021 N N . LEU A 1 129 ? -16.370 4.124 19.044 1.00 87.56 129 LEU A N 1
ATOM 1022 C CA . LEU A 1 129 ? -17.173 4.393 17.852 1.00 87.56 129 LEU A CA 1
ATOM 1023 C C . LEU A 1 129 ? -16.746 5.704 17.181 1.00 87.56 129 LEU A C 1
ATOM 1025 O O . LEU A 1 129 ? -16.664 5.767 15.953 1.00 87.56 129 LEU A O 1
ATOM 1029 N N . GLY A 1 130 ? -16.391 6.720 17.972 1.00 81.69 130 GLY A N 1
ATOM 1030 C CA . GLY A 1 130 ? -15.788 7.958 17.484 1.00 81.69 130 GLY A CA 1
ATOM 1031 C C . GLY A 1 130 ? -14.448 7.721 16.784 1.00 81.69 130 GLY A C 1
ATOM 1032 O O . GLY A 1 130 ? -14.247 8.187 15.665 1.00 81.69 130 GLY A O 1
ATOM 1033 N N . LEU A 1 131 ? -13.557 6.930 17.387 1.00 84.25 131 LEU A N 1
ATOM 1034 C CA . LEU A 1 131 ? -12.269 6.545 16.798 1.00 84.25 131 LEU A CA 1
ATOM 1035 C C . LEU A 1 131 ? -12.428 5.768 15.487 1.00 84.25 131 LEU A C 1
ATOM 1037 O O . LEU A 1 131 ? -11.759 6.078 14.502 1.00 84.25 131 LEU A O 1
ATOM 1041 N N . ILE A 1 132 ? -13.322 4.780 15.457 1.00 86.38 132 ILE A N 1
ATOM 1042 C CA . ILE A 1 132 ? -13.638 4.015 14.244 1.00 86.38 132 ILE A CA 1
ATOM 1043 C C . ILE A 1 132 ? -14.176 4.949 13.170 1.00 86.38 132 ILE A C 1
ATOM 1045 O O . ILE A 1 132 ? -13.711 4.906 12.035 1.00 86.38 132 ILE A O 1
ATOM 1049 N N . THR A 1 133 ? -15.081 5.855 13.532 1.00 79.38 133 THR A N 1
ATOM 1050 C CA . THR A 1 133 ? -15.598 6.862 12.610 1.00 79.38 133 THR A CA 1
ATOM 1051 C C . THR A 1 133 ? -14.467 7.708 12.045 1.00 79.38 133 THR A C 1
ATOM 1053 O O . THR A 1 133 ? -14.339 7.798 10.826 1.00 79.38 133 THR A O 1
ATOM 1056 N N . VAL A 1 134 ? -13.575 8.236 12.884 1.00 78.12 134 VAL A N 1
ATOM 1057 C CA . VAL A 1 134 ? -12.386 8.957 12.417 1.00 78.12 134 VAL A CA 1
ATOM 1058 C C . VAL A 1 134 ? -11.601 8.130 11.421 1.00 78.12 134 VAL A C 1
ATOM 1060 O O . VAL A 1 134 ? -11.370 8.619 10.319 1.00 78.12 134 VAL A O 1
ATOM 1063 N N . PHE A 1 135 ? -11.256 6.884 11.757 1.00 81.12 135 PHE A N 1
ATOM 1064 C CA . PHE A 1 135 ? -10.558 6.007 10.827 1.00 81.12 135 PHE A CA 1
ATOM 1065 C C . PHE A 1 135 ? -11.328 5.881 9.522 1.00 81.12 135 PHE A C 1
ATOM 1067 O O . PHE A 1 135 ? -10.773 6.209 8.488 1.00 81.12 135 PHE A O 1
ATOM 1074 N N . THR A 1 136 ? -12.612 5.547 9.519 1.00 77.88 136 THR A N 1
ATOM 1075 C CA . THR A 1 136 ? -13.363 5.442 8.257 1.00 77.88 136 THR A CA 1
ATOM 1076 C C . THR A 1 136 ? -13.270 6.720 7.414 1.00 77.88 136 THR A C 1
ATOM 1078 O O . THR A 1 136 ? -13.128 6.628 6.195 1.00 77.88 136 THR A O 1
ATOM 1081 N N . TYR A 1 137 ? -13.245 7.908 8.036 1.00 73.06 137 TYR A N 1
ATOM 1082 C CA . TYR A 1 137 ? -13.055 9.200 7.365 1.00 73.06 137 TYR A CA 1
ATOM 1083 C C . TYR A 1 137 ? -11.656 9.435 6.805 1.00 73.06 137 TYR A C 1
ATOM 1085 O O . TYR A 1 137 ? -11.532 9.956 5.694 1.00 73.06 137 TYR A O 1
ATOM 1093 N N . ILE A 1 138 ? -10.625 9.046 7.545 1.00 72.56 138 ILE A N 1
ATOM 1094 C CA . ILE A 1 138 ? -9.242 9.439 7.268 1.00 72.56 138 ILE A CA 1
ATOM 1095 C C . ILE A 1 138 ? -8.340 8.266 6.918 1.00 72.56 138 ILE A C 1
ATOM 1097 O O . ILE A 1 138 ? -7.135 8.455 6.846 1.00 72.56 138 ILE A O 1
ATOM 1101 N N . TYR A 1 139 ? -8.856 7.055 6.751 1.00 68.88 139 TYR A N 1
ATOM 1102 C CA . TYR A 1 139 ? -8.031 5.870 6.562 1.00 68.88 139 TYR A CA 1
ATOM 1103 C C . TYR A 1 139 ? -7.611 5.723 5.096 1.00 68.88 139 TYR A C 1
ATOM 1105 O O . TYR A 1 139 ? -8.469 5.609 4.219 1.00 68.88 139 TYR A O 1
ATOM 1113 N N . PRO A 1 140 ? -6.305 5.668 4.791 1.00 62.31 140 PRO A N 1
ATOM 1114 C CA . PRO A 1 140 ? -5.138 6.206 5.482 1.00 62.31 140 PRO A CA 1
ATOM 1115 C C . PRO A 1 140 ? -4.700 7.459 4.709 1.00 62.31 140 PRO A C 1
ATOM 1117 O O . PRO A 1 140 ? -3.691 7.462 4.016 1.00 62.31 140 PRO A O 1
ATOM 1120 N N . TYR A 1 141 ? -5.513 8.505 4.752 1.00 67.25 141 TYR A N 1
ATOM 1121 C CA . TYR A 1 141 ? -5.365 9.789 4.076 1.00 67.25 141 TYR A CA 1
ATOM 1122 C C . TYR A 1 141 ? -5.710 9.768 2.581 1.00 67.25 141 TYR A C 1
ATOM 1124 O O . TYR A 1 141 ? -5.053 10.421 1.770 1.00 67.25 141 TYR A O 1
ATOM 1132 N N . CYS A 1 142 ? -6.737 9.014 2.186 1.00 64.44 142 CYS A N 1
ATOM 1133 C CA . CYS A 1 142 ? -7.216 9.007 0.804 1.00 64.44 142 CYS A CA 1
ATOM 1134 C C . CYS A 1 142 ? -8.195 10.157 0.534 1.00 64.44 142 CYS A C 1
ATOM 1136 O O . CYS A 1 142 ? -9.216 10.259 1.209 1.00 64.44 142 CYS A O 1
ATOM 1138 N N . GLU A 1 143 ? -7.913 10.984 -0.483 1.00 62.81 143 GLU A N 1
ATOM 1139 C CA . GLU A 1 143 ? -8.814 12.055 -0.931 1.00 62.81 143 GLU A CA 1
ATOM 1140 C C . GLU A 1 143 ? -10.243 11.522 -1.139 1.00 62.81 143 GLU A C 1
ATOM 1142 O O . GLU A 1 143 ? -10.484 10.568 -1.884 1.00 62.81 143 GLU A O 1
ATOM 1147 N N . ARG A 1 144 ? -11.199 12.145 -0.444 1.00 61.22 144 ARG A N 1
ATOM 1148 C CA . ARG A 1 144 ? -12.630 11.902 -0.624 1.00 61.22 144 ARG A CA 1
ATOM 1149 C C . ARG A 1 144 ? -13.181 12.883 -1.659 1.00 61.22 144 ARG A C 1
ATOM 1151 O O . ARG A 1 144 ? -12.702 14.017 -1.738 1.00 61.22 144 ARG A O 1
ATOM 1158 N N . PRO A 1 145 ? -14.190 12.492 -2.454 1.00 51.09 145 PRO A N 1
ATOM 1159 C CA . PRO A 1 145 ? -14.845 13.422 -3.365 1.00 51.09 145 PRO A CA 1
ATOM 1160 C C . PRO A 1 145 ? -15.410 14.614 -2.576 1.00 51.09 145 PRO A C 1
ATOM 1162 O O . PRO A 1 145 ? -16.105 14.429 -1.580 1.00 51.09 145 PRO A O 1
ATOM 1165 N N . LYS A 1 146 ? -15.126 15.839 -3.043 1.00 46.97 146 LYS A N 1
ATOM 1166 C CA . LYS A 1 146 ? -15.425 17.143 -2.402 1.00 46.97 146 LYS A CA 1
ATOM 1167 C C . LYS A 1 146 ? -16.895 17.399 -2.008 1.00 46.97 146 LYS A C 1
ATOM 1169 O O . LYS A 1 146 ? -17.190 18.445 -1.443 1.00 46.97 146 LYS A O 1
ATOM 1174 N N . ASN A 1 147 ? -17.808 16.474 -2.294 1.00 46.66 147 ASN A N 1
ATOM 1175 C CA . ASN A 1 147 ? -19.252 16.666 -2.171 1.00 46.66 147 ASN A CA 1
ATOM 1176 C C . ASN A 1 147 ? -19.879 15.896 -0.993 1.00 46.66 147 ASN A C 1
ATOM 1178 O O . ASN A 1 147 ? -21.099 15.939 -0.829 1.00 46.66 147 ASN A O 1
ATOM 1182 N N . GLU A 1 148 ? -19.090 15.203 -0.165 1.00 52.31 148 GLU A N 1
ATOM 1183 C CA . GLU A 1 148 ? -19.608 14.596 1.067 1.00 52.31 148 GLU A CA 1
ATOM 1184 C C . GLU A 1 148 ? -19.826 15.675 2.139 1.00 52.31 148 GLU A C 1
ATOM 1186 O O . GLU A 1 148 ? -18.889 16.201 2.742 1.00 52.31 148 GLU A O 1
ATOM 1191 N N . LYS A 1 149 ? -21.097 16.020 2.379 1.00 45.75 149 LYS A N 1
ATOM 1192 C CA . LYS A 1 149 ? -21.502 16.808 3.549 1.00 45.75 149 LYS A CA 1
ATOM 1193 C C . LYS A 1 149 ? -21.062 16.058 4.810 1.00 45.75 149 LYS A C 1
ATOM 1195 O O . LYS A 1 149 ? -21.452 14.910 4.990 1.00 45.75 149 LYS A O 1
ATOM 1200 N N . GLY A 1 150 ? -20.291 16.715 5.676 1.00 50.84 150 GLY A N 1
ATOM 1201 C CA . GLY A 1 150 ? -19.875 16.155 6.966 1.00 50.84 150 GLY A CA 1
ATOM 1202 C C . GLY A 1 150 ? -18.380 15.885 7.121 1.00 50.84 150 GLY A C 1
ATOM 1203 O O . GLY A 1 150 ? -18.006 15.358 8.159 1.00 50.84 150 GLY A O 1
ATOM 1204 N N . VAL A 1 151 ? -17.524 16.256 6.155 1.00 51.69 151 VAL A N 1
ATOM 1205 C CA . VAL A 1 151 ? -16.066 16.253 6.374 1.00 51.69 151 VAL A CA 1
ATOM 1206 C C . VAL A 1 151 ? -15.721 17.318 7.425 1.00 51.69 151 VAL A C 1
ATOM 1208 O O . VAL A 1 151 ? -15.978 18.500 7.182 1.00 51.69 151 VAL A O 1
ATOM 1211 N N . PRO A 1 152 ? -15.148 16.938 8.577 1.00 53.94 152 PRO A N 1
ATOM 1212 C CA . PRO A 1 152 ? -14.719 17.896 9.586 1.00 53.94 152 PRO A CA 1
ATOM 1213 C C . PRO A 1 152 ? -13.704 18.907 9.035 1.00 53.94 152 PRO A C 1
ATOM 1215 O O . PRO A 1 152 ? -12.782 18.551 8.295 1.00 53.94 152 PRO A O 1
ATOM 1218 N N . THR A 1 153 ? -13.870 20.178 9.401 1.00 50.66 153 THR A N 1
ATOM 1219 C CA . THR A 1 153 ? -12.919 21.261 9.108 1.00 50.66 153 THR A CA 1
ATOM 1220 C C . THR A 1 153 ? -11.516 20.884 9.601 1.00 50.66 153 THR A C 1
ATOM 1222 O O . THR A 1 153 ? -11.365 20.485 10.748 1.00 50.66 153 THR A O 1
ATOM 1225 N N . GLY A 1 154 ? -10.502 20.975 8.729 1.00 55.00 154 GLY A N 1
ATOM 1226 C CA . GLY A 1 154 ? -9.096 20.651 9.040 1.00 55.00 154 GLY A CA 1
ATOM 1227 C C . GLY A 1 154 ? -8.526 19.406 8.337 1.00 55.00 154 GLY A C 1
ATOM 1228 O O . GLY A 1 154 ? -7.318 19.314 8.153 1.00 55.00 154 GLY A O 1
ATOM 1229 N N . ILE A 1 155 ? -9.360 18.481 7.842 1.00 56.41 155 ILE A N 1
ATOM 1230 C CA . ILE A 1 155 ? -8.876 17.222 7.224 1.00 56.41 155 ILE A CA 1
ATOM 1231 C C . ILE A 1 155 ? -8.320 17.418 5.801 1.00 56.41 155 ILE A C 1
ATOM 1233 O O . ILE A 1 155 ? -7.508 16.622 5.326 1.00 56.41 155 ILE A O 1
ATOM 1237 N N . SER A 1 156 ? -8.727 18.475 5.092 1.00 58.72 156 SER A N 1
ATOM 1238 C CA . SER A 1 156 ? -8.389 18.670 3.672 1.00 58.72 156 SER A CA 1
ATOM 1239 C C . SER A 1 156 ? -6.888 18.736 3.384 1.00 58.72 156 SER A C 1
ATOM 1241 O O . SER A 1 156 ? -6.480 18.359 2.288 1.00 58.72 156 SER A O 1
ATOM 1243 N N . ASN A 1 157 ? -6.077 19.184 4.348 1.00 56.66 157 ASN A N 1
ATOM 1244 C CA . ASN A 1 157 ? -4.624 19.318 4.192 1.00 56.66 157 ASN A CA 1
ATOM 1245 C C . ASN A 1 157 ? -3.885 17.977 4.314 1.00 56.66 157 ASN A C 1
ATOM 1247 O O . ASN A 1 157 ? -2.768 17.840 3.824 1.00 56.66 157 ASN A O 1
ATOM 1251 N N . ILE A 1 158 ? -4.520 16.983 4.937 1.00 59.25 158 ILE A N 1
ATOM 1252 C CA . ILE A 1 158 ? -3.914 15.688 5.263 1.00 59.25 158 ILE A CA 1
ATOM 1253 C C . ILE A 1 158 ? -4.138 14.682 4.124 1.00 59.25 158 ILE A C 1
ATOM 1255 O O . ILE A 1 158 ? -3.356 13.751 3.925 1.00 59.25 158 ILE A O 1
ATOM 1259 N N . MET A 1 159 ? -5.196 14.886 3.335 1.00 66.31 159 MET A N 1
ATOM 1260 C CA . MET A 1 159 ? -5.565 14.015 2.224 1.00 66.31 159 MET A CA 1
ATOM 1261 C C . MET A 1 159 ? -4.505 14.030 1.123 1.00 66.31 159 MET A C 1
ATOM 1263 O O . MET A 1 159 ? -4.250 15.044 0.474 1.00 66.31 159 MET A O 1
ATOM 1267 N N . ARG A 1 160 ? -3.923 12.865 0.851 1.00 63.88 160 ARG A N 1
ATOM 1268 C CA . ARG A 1 160 ? -2.989 12.682 -0.258 1.00 63.88 160 ARG A CA 1
ATOM 1269 C C . ARG A 1 160 ? -3.775 12.345 -1.507 1.00 63.88 160 ARG A C 1
ATOM 1271 O O . ARG A 1 160 ? -4.727 11.570 -1.430 1.00 63.88 160 ARG A O 1
ATOM 1278 N N . LYS A 1 161 ? -3.361 12.909 -2.645 1.00 68.25 161 LYS A N 1
ATOM 1279 C CA . LYS A 1 161 ? -3.986 12.696 -3.964 1.00 68.25 161 LYS A CA 1
ATOM 1280 C C . LYS A 1 161 ? -3.390 11.533 -4.741 1.00 68.25 161 LYS A C 1
ATOM 1282 O O . LYS A 1 161 ? -4.080 10.939 -5.565 1.00 68.25 161 LYS A O 1
ATOM 1287 N N . GLU A 1 162 ? -2.156 11.160 -4.417 1.00 79.75 162 GLU A N 1
ATOM 1288 C CA . GLU A 1 162 ? -1.380 10.132 -5.109 1.00 79.75 162 GLU A CA 1
ATOM 1289 C C . GLU A 1 162 ? -0.716 9.174 -4.114 1.00 79.75 162 GLU A C 1
ATOM 1291 O O . GLU A 1 162 ? -0.500 9.502 -2.941 1.00 79.75 162 GLU A O 1
ATOM 1296 N N . TYR A 1 163 ? -0.391 7.975 -4.594 1.00 83.94 163 TYR A N 1
ATOM 1297 C CA . TYR A 1 163 ? 0.458 7.031 -3.886 1.00 83.94 163 TYR A CA 1
ATOM 1298 C C . TYR A 1 163 ? 1.811 7.675 -3.559 1.00 83.94 163 TYR A C 1
ATOM 1300 O O . TYR A 1 163 ? 2.488 8.236 -4.420 1.00 83.94 163 TYR A O 1
ATOM 1308 N N . THR A 1 164 ? 2.239 7.518 -2.309 1.00 86.06 164 THR A N 1
ATOM 1309 C CA . THR A 1 164 ? 3.568 7.920 -1.837 1.00 86.06 164 THR A CA 1
ATOM 1310 C C . THR A 1 164 ? 4.165 6.805 -0.972 1.00 86.06 164 THR A C 1
ATOM 1312 O O . THR A 1 164 ? 3.417 6.079 -0.308 1.00 86.06 164 THR A O 1
ATOM 1315 N N . PRO A 1 165 ? 5.499 6.625 -0.948 1.00 86.69 165 PRO A N 1
ATOM 1316 C CA . PRO A 1 165 ? 6.145 5.669 -0.046 1.00 86.69 165 PRO A CA 1
ATOM 1317 C C . PRO A 1 165 ? 5.781 5.894 1.427 1.00 86.69 165 PRO A C 1
ATOM 1319 O O . PRO A 1 165 ? 5.596 4.942 2.180 1.00 86.69 165 PRO A O 1
ATOM 1322 N N . GLU A 1 166 ? 5.625 7.151 1.829 1.00 84.69 166 GLU A N 1
ATOM 1323 C CA . GLU A 1 166 ? 5.242 7.533 3.182 1.00 84.69 166 GLU A CA 1
ATOM 1324 C C . GLU A 1 166 ? 3.806 7.079 3.483 1.00 84.69 166 GLU A C 1
ATOM 1326 O O . GLU A 1 166 ? 3.553 6.541 4.554 1.00 84.69 166 GLU A O 1
ATOM 1331 N N . TRP A 1 167 ? 2.889 7.191 2.513 1.00 86.44 167 TRP A N 1
ATOM 1332 C CA . TRP A 1 167 ? 1.503 6.730 2.660 1.00 86.44 167 TRP A CA 1
ATOM 1333 C C . TRP A 1 167 ? 1.448 5.219 2.883 1.00 86.44 167 TRP A C 1
ATOM 1335 O O . TRP A 1 167 ? 0.747 4.748 3.774 1.00 86.44 167 TRP A O 1
ATOM 1345 N N . LYS A 1 168 ? 2.250 4.460 2.125 1.00 89.88 168 LYS A N 1
ATOM 1346 C CA . LYS A 1 168 ? 2.396 3.014 2.325 1.00 89.88 168 LYS A CA 1
ATOM 1347 C C . LYS A 1 168 ? 2.856 2.704 3.747 1.00 89.88 168 LYS A C 1
ATOM 1349 O O . LYS A 1 168 ? 2.302 1.816 4.386 1.00 89.88 168 LYS A O 1
ATOM 1354 N N . ASN A 1 169 ? 3.885 3.397 4.226 1.00 88.62 169 ASN A N 1
ATOM 1355 C CA . ASN A 1 169 ? 4.438 3.151 5.555 1.00 88.62 169 ASN A CA 1
ATOM 1356 C C . ASN A 1 169 ? 3.415 3.462 6.654 1.00 88.62 169 ASN A C 1
ATOM 1358 O O . ASN A 1 169 ? 3.289 2.692 7.606 1.00 88.62 169 ASN A O 1
ATOM 1362 N N . ASP A 1 170 ? 2.658 4.548 6.497 1.00 85.25 170 ASP A N 1
ATOM 1363 C CA . ASP A 1 170 ? 1.589 4.926 7.419 1.00 85.25 170 ASP A CA 1
ATOM 1364 C C . ASP A 1 170 ? 0.463 3.881 7.429 1.00 85.25 170 ASP A C 1
ATOM 1366 O O . ASP A 1 170 ? 0.047 3.447 8.506 1.00 85.25 170 ASP A O 1
ATOM 1370 N N . LEU A 1 171 ? 0.036 3.416 6.247 1.00 89.19 171 LEU A N 1
ATOM 1371 C CA . LEU A 1 171 ? -0.941 2.336 6.093 1.00 89.19 171 LEU A CA 1
ATOM 1372 C C . LEU A 1 171 ? -0.462 1.056 6.787 1.00 89.19 171 LEU A C 1
ATOM 1374 O O . LEU A 1 171 ? -1.183 0.498 7.608 1.00 89.19 171 LEU A O 1
ATOM 1378 N N . VAL A 1 172 ? 0.766 0.609 6.508 1.00 91.50 172 VAL A N 1
ATOM 1379 C CA . VAL A 1 172 ? 1.333 -0.606 7.114 1.00 91.50 172 VAL A CA 1
ATOM 1380 C C . VAL A 1 172 ? 1.390 -0.485 8.633 1.00 91.50 172 VAL A C 1
ATOM 1382 O O . VAL A 1 172 ? 0.968 -1.407 9.332 1.00 91.50 172 VAL A O 1
ATOM 1385 N N . ARG A 1 173 ? 1.876 0.647 9.157 1.00 88.56 173 ARG A N 1
ATOM 1386 C CA . ARG A 1 173 ? 2.000 0.882 10.601 1.00 88.56 173 ARG A CA 1
ATOM 1387 C C . ARG A 1 173 ? 0.640 0.854 11.289 1.00 88.56 173 ARG A C 1
ATOM 1389 O O . ARG A 1 173 ? 0.479 0.160 12.293 1.00 88.56 173 ARG A O 1
ATOM 1396 N N . LEU A 1 174 ? -0.323 1.609 10.762 1.00 87.75 174 LEU A N 1
ATOM 1397 C CA . LEU A 1 174 ? -1.658 1.707 11.342 1.00 87.75 174 LEU A CA 1
ATOM 1398 C C . LEU A 1 174 ? -2.376 0.358 11.289 1.00 87.75 174 LEU A C 1
ATOM 1400 O O . LEU A 1 174 ? -2.899 -0.094 12.305 1.00 87.75 174 LEU A O 1
ATOM 1404 N N . ASN A 1 175 ? -2.353 -0.304 10.133 1.00 92.38 175 ASN A N 1
ATOM 1405 C CA . ASN A 1 175 ? -3.046 -1.569 9.954 1.00 92.38 175 ASN A CA 1
ATOM 1406 C C . ASN A 1 175 ? -2.451 -2.685 10.818 1.00 92.38 175 ASN A C 1
ATOM 1408 O O . ASN A 1 175 ? -3.194 -3.403 11.474 1.00 92.38 175 ASN A O 1
ATOM 1412 N N . SER A 1 176 ? -1.118 -2.771 10.911 1.00 91.62 176 SER A N 1
ATOM 1413 C CA . SER A 1 176 ? -0.454 -3.740 11.796 1.00 91.62 176 SER A CA 1
ATOM 1414 C C . SER A 1 176 ? -0.879 -3.549 13.253 1.00 91.62 176 SER A C 1
ATOM 1416 O O . SER A 1 176 ? -1.151 -4.524 13.956 1.00 91.62 176 SER A O 1
ATOM 1418 N N . TYR A 1 177 ? -0.971 -2.294 13.709 1.00 91.19 177 TYR A N 1
ATOM 1419 C CA . TYR A 1 177 ? -1.416 -1.998 15.066 1.00 91.19 177 TYR A CA 1
ATOM 1420 C C . TYR A 1 177 ? -2.884 -2.374 15.284 1.00 91.19 177 TYR A C 1
ATOM 1422 O O . TYR A 1 177 ? -3.187 -3.064 16.252 1.00 91.19 177 TYR A O 1
ATOM 1430 N N . LEU A 1 178 ? -3.791 -1.963 14.393 1.00 92.25 178 LEU A N 1
ATOM 1431 C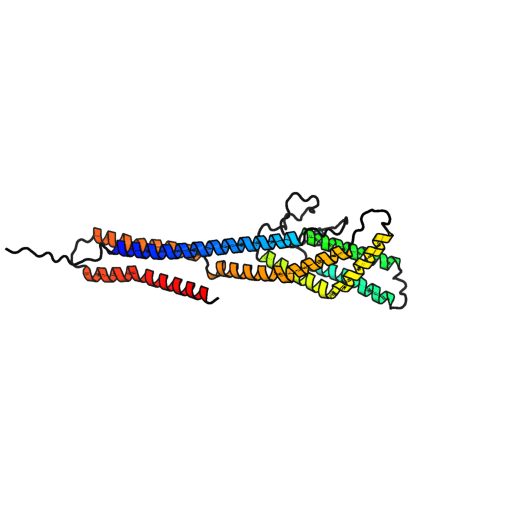 CA . LEU A 1 178 ? -5.220 -2.266 14.523 1.00 92.25 178 LEU A CA 1
ATOM 1432 C C . LEU A 1 178 ? -5.489 -3.776 14.460 1.00 92.25 178 LEU A C 1
ATOM 1434 O O . LEU A 1 178 ? -6.266 -4.291 15.260 1.00 92.25 178 LEU A O 1
ATOM 1438 N N . SER A 1 179 ? -4.790 -4.504 13.589 1.00 94.44 179 SER A N 1
ATOM 1439 C CA . SER A 1 179 ? -4.852 -5.965 13.533 1.00 94.44 179 SER A CA 1
ATOM 1440 C C . SER A 1 179 ? -4.318 -6.627 14.801 1.00 94.44 179 SER A C 1
ATOM 1442 O O . SER A 1 179 ? -4.898 -7.593 15.298 1.00 94.44 179 SER A O 1
ATOM 1444 N N . TRP A 1 180 ? -3.198 -6.146 15.350 1.00 94.62 180 TRP A N 1
ATOM 1445 C CA . TRP A 1 180 ? -2.694 -6.619 16.642 1.00 94.62 180 TRP A CA 1
ATOM 1446 C C . TRP A 1 180 ? -3.685 -6.335 17.778 1.00 94.62 180 TRP A C 1
ATOM 1448 O O . TRP A 1 180 ? -3.965 -7.227 18.582 1.00 94.62 180 TRP A O 1
ATOM 1458 N N . PHE A 1 181 ? -4.244 -5.125 17.812 1.00 93.56 181 PHE A N 1
ATOM 1459 C CA . PHE A 1 181 ? -5.230 -4.702 18.798 1.00 93.56 181 PHE A CA 1
ATOM 1460 C C . PHE A 1 181 ? -6.452 -5.616 18.759 1.00 93.56 181 PHE A C 1
ATOM 1462 O O . PHE A 1 181 ? -6.822 -6.175 19.787 1.00 93.56 181 PHE A O 1
ATOM 1469 N N . TRP A 1 182 ? -7.015 -5.853 17.573 1.00 95.00 182 TRP A N 1
ATOM 1470 C CA . TRP A 1 182 ? -8.168 -6.734 17.411 1.00 95.00 182 TRP A CA 1
ATOM 1471 C C . TRP A 1 182 ? -7.865 -8.179 17.807 1.00 95.00 182 TRP A C 1
ATOM 1473 O O . TRP A 1 182 ? -8.626 -8.780 18.556 1.00 95.00 182 TRP A O 1
ATOM 1483 N N . ARG A 1 183 ? -6.715 -8.731 17.401 1.00 94.50 183 ARG A N 1
ATOM 1484 C CA . ARG A 1 183 ? -6.311 -10.088 17.813 1.00 94.50 183 ARG A CA 1
ATOM 1485 C C . ARG A 1 183 ? -6.148 -10.232 19.326 1.00 94.50 183 ARG A C 1
ATOM 1487 O O . ARG A 1 183 ? -6.432 -11.292 19.865 1.00 94.50 183 ARG A O 1
ATOM 1494 N N . THR A 1 184 ? -5.671 -9.188 20.000 1.00 91.88 184 THR A N 1
ATOM 1495 C CA . THR A 1 184 ? -5.333 -9.246 21.431 1.00 91.88 184 THR A CA 1
ATOM 1496 C C . THR A 1 184 ? -6.507 -8.856 22.331 1.00 91.88 184 THR A C 1
ATOM 1498 O O . THR A 1 184 ? -6.607 -9.327 23.460 1.00 91.88 184 THR A O 1
ATOM 1501 N N . ARG A 1 185 ? -7.373 -7.949 21.869 1.00 92.06 185 ARG A N 1
ATOM 1502 C CA . ARG A 1 185 ? -8.428 -7.309 22.672 1.00 92.06 185 ARG A CA 1
ATOM 1503 C C . ARG A 1 185 ? -9.828 -7.459 22.073 1.00 92.06 185 ARG A C 1
ATOM 1505 O O . ARG A 1 185 ? -10.782 -6.977 22.677 1.00 92.06 185 ARG A O 1
ATOM 1512 N N . GLY A 1 186 ? -9.971 -8.113 20.921 1.00 92.31 186 GLY A N 1
ATOM 1513 C CA . GLY A 1 186 ? -11.218 -8.164 20.153 1.00 92.31 186 GLY A CA 1
ATOM 1514 C C . GLY A 1 186 ? -12.397 -8.748 20.921 1.00 92.31 186 GLY A C 1
ATOM 1515 O O . GLY A 1 186 ? -13.485 -8.186 20.866 1.00 92.31 186 GLY A O 1
ATOM 1516 N N . GLU A 1 187 ? -12.185 -9.797 21.720 1.00 90.94 187 GLU A N 1
ATOM 1517 C CA . GLU A 1 187 ? -13.242 -10.374 22.566 1.00 90.94 187 GLU A CA 1
ATOM 1518 C C . GLU A 1 187 ? -13.776 -9.362 23.590 1.00 90.94 187 GLU A C 1
ATOM 1520 O O . GLU A 1 187 ? -14.986 -9.162 23.706 1.00 90.94 187 GLU A O 1
ATOM 1525 N N . GLY A 1 188 ? -12.874 -8.659 24.284 1.00 90.75 188 GLY A N 1
ATOM 1526 C CA . GLY A 1 188 ? -13.238 -7.619 25.245 1.00 90.75 188 GLY A CA 1
ATOM 1527 C C . GLY A 1 188 ? -13.968 -6.451 24.584 1.00 90.75 188 GLY A C 1
ATOM 1528 O O . GLY A 1 188 ? -14.964 -5.969 25.114 1.00 90.75 188 GLY A O 1
ATOM 1529 N N . ILE A 1 189 ? -13.530 -6.035 23.395 1.00 93.31 189 ILE A N 1
ATOM 1530 C CA . ILE A 1 189 ? -14.189 -4.977 22.619 1.00 93.31 189 ILE A CA 1
ATOM 1531 C C . ILE A 1 189 ? -15.578 -5.406 22.136 1.00 93.31 189 ILE A C 1
ATOM 1533 O O . ILE A 1 189 ? -16.533 -4.639 22.243 1.00 93.31 189 ILE A O 1
ATOM 1537 N N . THR A 1 190 ? -15.714 -6.642 21.661 1.00 92.50 190 THR A N 1
ATOM 1538 C CA . THR A 1 190 ? -17.001 -7.202 21.225 1.00 92.50 190 THR A CA 1
ATOM 1539 C C . THR A 1 190 ? -17.985 -7.233 22.389 1.00 92.50 190 THR A C 1
ATOM 1541 O O . THR A 1 190 ? -19.136 -6.821 22.250 1.00 92.50 190 THR A O 1
ATOM 1544 N N . LYS A 1 191 ? -17.516 -7.647 23.571 1.00 91.56 191 LYS A N 1
ATOM 1545 C CA . LYS A 1 191 ? -18.320 -7.653 24.793 1.00 91.56 191 LYS A CA 1
ATOM 1546 C C . LYS A 1 191 ? -18.705 -6.242 25.242 1.00 91.56 191 LYS A C 1
ATOM 1548 O O . LYS A 1 191 ? -19.869 -6.026 25.563 1.00 91.56 191 LYS A O 1
ATOM 1553 N N . LEU A 1 192 ? -17.765 -5.292 25.219 1.00 92.44 192 LEU A N 1
ATOM 1554 C CA . LEU A 1 192 ? -18.014 -3.881 25.541 1.00 92.44 192 LEU A CA 1
ATOM 1555 C C . LEU A 1 192 ? -19.161 -3.321 24.694 1.00 92.44 192 LEU A C 1
ATOM 1557 O O . LEU A 1 192 ? -20.132 -2.789 25.227 1.00 92.44 192 LEU A O 1
ATOM 1561 N N . ILE A 1 193 ? -19.064 -3.497 23.376 1.00 92.19 193 ILE A N 1
ATOM 1562 C CA . ILE A 1 193 ? -20.039 -2.950 22.434 1.00 92.19 193 ILE A CA 1
ATOM 1563 C C . ILE A 1 193 ? -21.372 -3.699 22.501 1.00 92.19 193 ILE A C 1
ATOM 1565 O O . ILE A 1 193 ? -22.419 -3.071 22.398 1.00 92.19 193 ILE A O 1
ATOM 1569 N N . SER A 1 194 ? -21.361 -5.005 22.778 1.00 91.31 194 SER A N 1
ATOM 1570 C CA . SER A 1 194 ? -22.595 -5.766 22.996 1.00 91.31 194 SER A CA 1
ATOM 1571 C C . SER A 1 194 ? -23.364 -5.294 24.237 1.00 91.31 194 SER A C 1
ATOM 1573 O O . SER A 1 194 ? -24.591 -5.203 24.203 1.00 91.31 194 SER A O 1
ATOM 1575 N N . GLU A 1 195 ? -22.675 -4.966 25.336 1.00 90.25 195 GLU A N 1
ATOM 1576 C CA . GLU A 1 195 ? -23.323 -4.359 26.507 1.00 90.25 195 GLU A CA 1
ATOM 1577 C C . GLU A 1 195 ? -23.834 -2.947 26.195 1.00 90.25 195 GLU A C 1
ATOM 1579 O O . GLU A 1 195 ? -24.947 -2.590 26.587 1.00 90.25 195 GLU A O 1
ATOM 1584 N N . TYR A 1 196 ? -23.075 -2.169 25.422 1.00 90.94 196 TYR A N 1
ATOM 1585 C CA . TYR A 1 196 ? -23.517 -0.858 24.960 1.00 90.94 196 TYR A CA 1
ATOM 1586 C C . TYR A 1 196 ? -24.775 -0.928 24.082 1.00 90.94 196 TYR A C 1
ATOM 1588 O O . TYR A 1 196 ? -25.707 -0.164 24.321 1.00 90.94 196 TYR A O 1
ATOM 1596 N N . ASP A 1 197 ? -24.870 -1.880 23.148 1.00 89.75 197 ASP A N 1
ATOM 1597 C CA . ASP A 1 197 ? -26.072 -2.115 22.333 1.00 89.75 197 ASP A CA 1
ATOM 1598 C C . ASP A 1 197 ? -27.313 -2.360 23.221 1.00 89.75 197 ASP A C 1
ATOM 1600 O O . ASP A 1 197 ? -28.391 -1.817 22.960 1.00 89.75 197 ASP A O 1
ATOM 1604 N N . LYS A 1 198 ? -27.170 -3.125 24.317 1.00 89.31 198 LYS A N 1
ATOM 1605 C CA . LYS A 1 198 ? -28.261 -3.377 25.282 1.00 89.31 198 LYS A CA 1
ATOM 1606 C C . LYS A 1 198 ? -28.673 -2.105 26.024 1.00 89.31 198 LYS A C 1
ATOM 1608 O O . LYS A 1 198 ? -29.869 -1.818 26.131 1.00 89.31 198 LYS A O 1
ATOM 1613 N N . ILE A 1 199 ? -27.700 -1.345 26.532 1.00 89.19 199 ILE A N 1
ATOM 1614 C CA . ILE A 1 199 ? -27.935 -0.084 27.254 1.00 89.19 199 ILE A CA 1
ATOM 1615 C C . ILE A 1 199 ? -28.611 0.933 26.327 1.00 89.19 199 ILE A C 1
ATOM 1617 O O . ILE A 1 199 ? -29.611 1.555 26.697 1.00 89.19 199 ILE A O 1
ATOM 1621 N N . PHE A 1 200 ? -28.110 1.062 25.099 1.00 87.00 200 PHE A N 1
ATOM 1622 C CA . PHE A 1 200 ? -28.645 1.964 24.089 1.00 87.00 200 PHE A CA 1
ATOM 1623 C C . PHE A 1 200 ? -30.094 1.606 23.729 1.00 87.00 200 PHE A C 1
ATOM 1625 O O . PHE A 1 200 ? -30.968 2.476 23.739 1.00 87.00 200 PHE A O 1
ATOM 1632 N N . ALA A 1 201 ? -30.386 0.320 23.503 1.00 84.94 201 ALA A N 1
ATOM 1633 C CA . ALA A 1 201 ? -31.740 -0.155 23.217 1.00 84.94 201 ALA A CA 1
ATOM 1634 C C . ALA A 1 201 ? -32.730 0.124 24.363 1.00 84.94 201 ALA A C 1
ATOM 1636 O O . ALA A 1 201 ? -33.884 0.472 24.105 1.00 84.94 201 ALA A O 1
ATOM 1637 N N . LYS A 1 202 ? -32.287 0.017 25.626 1.00 85.06 202 LYS A N 1
ATOM 1638 C CA . LYS A 1 202 ? -33.098 0.353 26.810 1.00 85.06 202 LYS A CA 1
ATOM 1639 C C . LYS A 1 202 ? -33.444 1.847 26.849 1.00 85.06 202 LYS A C 1
ATOM 1641 O O . LYS A 1 202 ? -34.594 2.195 27.118 1.00 85.06 202 LYS A O 1
ATOM 1646 N N . LYS A 1 203 ? -32.471 2.720 26.561 1.00 83.88 203 LYS A N 1
ATOM 1647 C CA . LYS A 1 203 ? -32.624 4.186 26.630 1.00 83.88 203 LYS A CA 1
ATOM 1648 C C . LYS A 1 203 ? -33.380 4.797 25.446 1.00 83.88 203 LYS A C 1
ATOM 1650 O O . LYS A 1 203 ? -34.032 5.821 25.622 1.00 83.88 203 LYS A O 1
ATOM 1655 N N . HIS A 1 204 ? -33.337 4.177 24.266 1.00 76.88 204 HIS A N 1
ATOM 1656 C CA . HIS A 1 204 ? -33.891 4.736 23.022 1.00 76.88 204 HIS A CA 1
ATOM 1657 C C . HIS A 1 204 ? -35.067 3.930 22.445 1.00 76.88 204 HIS A C 1
ATOM 1659 O O . HIS A 1 204 ? -35.216 3.799 21.231 1.00 76.88 204 HIS A O 1
ATOM 1665 N N . THR A 1 205 ? -35.951 3.439 23.317 1.00 60.84 205 THR A N 1
ATOM 1666 C CA . THR A 1 205 ? -37.080 2.526 23.033 1.00 60.84 205 THR A CA 1
ATOM 1667 C C . THR A 1 205 ? -38.074 2.981 21.945 1.00 60.84 205 THR A C 1
ATOM 1669 O O . THR A 1 205 ? -38.932 2.195 21.550 1.00 60.84 205 THR A O 1
ATOM 1672 N N . THR A 1 206 ? -37.985 4.215 21.437 1.00 54.19 206 THR A N 1
ATOM 1673 C CA . THR A 1 206 ? -38.979 4.837 20.539 1.00 54.19 206 THR A CA 1
ATOM 1674 C C . THR A 1 206 ? -38.517 5.099 19.099 1.00 54.19 206 THR A C 1
ATOM 1676 O O . THR A 1 206 ? -39.329 5.562 18.301 1.00 54.19 206 THR A O 1
ATOM 1679 N N . GLN A 1 207 ? -37.264 4.820 18.715 1.00 49.78 207 GLN A N 1
ATOM 1680 C CA . GLN A 1 207 ? -36.793 5.105 17.348 1.00 49.78 207 GLN A CA 1
ATOM 1681 C C . GLN A 1 207 ? -36.704 3.853 16.464 1.00 49.78 207 GLN A C 1
ATOM 1683 O O . GLN A 1 207 ? -36.098 2.843 16.807 1.00 49.78 207 GLN A O 1
ATOM 1688 N N . THR A 1 208 ? -37.280 3.969 15.268 1.00 47.66 208 THR A N 1
ATOM 1689 C CA . THR A 1 208 ? -37.348 3.011 14.147 1.00 47.66 208 THR A CA 1
ATOM 1690 C C . THR A 1 208 ? -35.991 2.596 13.555 1.00 47.66 208 THR A C 1
ATOM 1692 O O . THR A 1 208 ? -35.950 1.889 12.550 1.00 47.66 208 THR A O 1
ATOM 1695 N N . PHE A 1 209 ? -34.877 2.991 14.172 1.00 54.59 209 PHE A N 1
ATOM 1696 C CA . PHE A 1 209 ? -33.519 2.709 13.718 1.00 54.59 209 PHE A CA 1
ATOM 1697 C C . PHE A 1 209 ? -32.778 1.888 14.780 1.00 54.59 209 PHE A C 1
ATOM 1699 O O . PHE A 1 209 ? -32.223 2.427 15.735 1.00 54.59 209 PHE A O 1
ATOM 1706 N N . ARG A 1 210 ? -32.759 0.560 14.619 1.00 59.12 210 ARG A N 1
ATOM 1707 C CA . ARG A 1 210 ? -31.839 -0.302 15.375 1.00 59.12 210 ARG A CA 1
ATOM 1708 C C . ARG A 1 210 ? -30.444 -0.156 14.773 1.00 59.12 210 ARG A C 1
ATOM 1710 O O . ARG A 1 210 ? -30.121 -0.829 13.797 1.00 59.12 210 ARG A O 1
ATOM 1717 N N . LEU A 1 211 ? -29.644 0.749 15.328 1.00 74.88 211 LEU A N 1
ATOM 1718 C CA . LEU A 1 211 ? -28.205 0.768 15.079 1.00 74.88 211 LEU A CA 1
ATOM 1719 C C . LEU A 1 211 ? -27.607 -0.497 15.707 1.00 74.88 211 LEU A C 1
ATOM 1721 O O . LEU A 1 211 ? -27.918 -0.816 16.849 1.00 74.88 211 LEU A O 1
ATOM 1725 N N . ASN A 1 212 ? -26.823 -1.246 14.934 1.00 84.00 212 ASN A N 1
ATOM 1726 C CA . ASN A 1 212 ? -26.120 -2.436 15.408 1.00 84.00 212 ASN A CA 1
ATOM 1727 C C . ASN A 1 212 ? -24.639 -2.078 15.508 1.00 84.00 212 ASN A C 1
ATOM 1729 O O . ASN A 1 212 ? -23.908 -2.184 14.519 1.00 84.00 212 ASN A O 1
ATOM 1733 N N . PHE A 1 213 ? -24.229 -1.564 16.670 1.00 87.94 213 PHE A N 1
ATOM 1734 C CA . PHE A 1 213 ? -22.864 -1.088 16.854 1.00 87.94 213 PHE A CA 1
ATOM 1735 C C . PHE A 1 213 ? -21.878 -2.256 16.829 1.00 87.94 213 PHE A C 1
ATOM 1737 O O . PHE A 1 213 ? -20.823 -2.117 16.210 1.00 87.94 213 PHE A O 1
ATOM 1744 N N . SER A 1 214 ? -22.236 -3.415 17.403 1.00 89.94 214 SER A N 1
ATOM 1745 C CA . SER A 1 214 ? -21.401 -4.624 17.359 1.00 89.94 214 SER A CA 1
ATOM 1746 C C . SER A 1 214 ? -21.009 -4.992 15.933 1.00 89.94 214 SER A C 1
ATOM 1748 O O . SER A 1 214 ? -19.820 -5.100 15.634 1.00 89.94 214 SER A O 1
ATOM 1750 N N . ARG A 1 215 ? -21.989 -5.085 15.028 1.00 89.06 215 ARG A N 1
ATOM 1751 C CA . ARG A 1 215 ? -21.736 -5.431 13.627 1.00 89.06 215 ARG A CA 1
ATOM 1752 C C . ARG A 1 215 ? -20.815 -4.428 12.946 1.00 89.06 215 ARG A C 1
ATOM 1754 O O . ARG A 1 215 ? -19.907 -4.825 12.232 1.00 89.06 215 ARG A O 1
ATOM 1761 N N . SER A 1 216 ? -21.019 -3.135 13.166 1.00 88.06 216 SER A N 1
ATOM 1762 C CA . SER A 1 216 ? -20.177 -2.124 12.530 1.00 88.06 216 SER A CA 1
ATOM 1763 C C . SER A 1 216 ? -18.723 -2.166 13.015 1.00 88.06 216 SER A C 1
ATOM 1765 O O . SER A 1 216 ? -17.809 -1.920 12.230 1.00 88.06 216 SER A O 1
ATOM 1767 N N . VAL A 1 217 ? -18.494 -2.486 14.294 1.00 91.00 217 VAL A N 1
ATOM 1768 C CA . VAL A 1 217 ? -17.141 -2.678 14.842 1.00 91.00 217 VAL A CA 1
ATOM 1769 C C . VAL A 1 217 ? -16.493 -3.938 14.261 1.00 91.00 217 VAL A C 1
ATOM 1771 O O . VAL A 1 217 ? -15.335 -3.892 13.845 1.00 91.00 217 VAL A O 1
ATOM 1774 N N . GLU A 1 218 ? -17.238 -5.040 14.174 1.00 91.81 218 GLU A N 1
ATOM 1775 C CA . GLU A 1 218 ? -16.778 -6.283 13.540 1.00 91.81 218 GLU A CA 1
ATOM 1776 C C . GLU A 1 218 ? -16.448 -6.082 12.057 1.00 91.81 218 GLU A C 1
ATOM 1778 O O . GLU A 1 218 ? -15.383 -6.499 11.593 1.00 91.81 218 GLU A O 1
ATOM 1783 N N . ASP A 1 219 ? -17.320 -5.393 11.320 1.00 90.75 219 ASP A N 1
ATOM 1784 C CA . ASP A 1 219 ? -17.117 -5.058 9.914 1.00 90.75 219 ASP A CA 1
ATOM 1785 C C . ASP A 1 219 ? -15.850 -4.196 9.756 1.00 90.75 219 ASP A C 1
ATOM 1787 O O . ASP A 1 219 ? -15.052 -4.438 8.847 1.00 90.75 219 ASP A O 1
ATOM 1791 N N . PHE A 1 220 ? -15.606 -3.227 10.649 1.00 91.56 220 PHE A N 1
ATOM 1792 C CA . PHE A 1 220 ? -14.392 -2.398 10.626 1.00 91.56 220 PHE A CA 1
ATOM 1793 C C . PHE A 1 220 ? -13.123 -3.223 10.755 1.00 91.56 220 PHE A C 1
ATOM 1795 O O . PHE A 1 220 ? -12.237 -3.148 9.898 1.00 91.56 220 PHE A O 1
ATOM 1802 N N . PHE A 1 221 ? -13.034 -4.057 11.786 1.00 93.31 221 PHE A N 1
ATOM 1803 C CA . PHE A 1 221 ? -11.839 -4.866 11.984 1.00 93.31 221 PHE A CA 1
ATOM 1804 C C . PHE A 1 221 ? -11.689 -5.973 10.935 1.00 93.31 221 PHE A C 1
ATOM 1806 O O . PHE A 1 221 ? -10.562 -6.329 10.588 1.00 93.31 221 PHE A O 1
ATOM 1813 N N . SER A 1 222 ? -12.789 -6.446 10.345 1.00 93.00 222 SER A N 1
ATOM 1814 C CA . SER A 1 222 ? -12.745 -7.341 9.184 1.00 93.00 222 SER A CA 1
ATOM 1815 C C . SER A 1 222 ? -12.102 -6.663 7.968 1.00 93.00 222 SER A C 1
ATOM 1817 O O . SER A 1 222 ? -11.283 -7.277 7.283 1.00 93.00 222 SER A O 1
ATOM 1819 N N . GLN A 1 223 ? -12.394 -5.380 7.724 1.00 92.12 223 GLN A N 1
ATOM 1820 C CA . GLN A 1 223 ? -11.744 -4.614 6.651 1.00 92.12 223 GLN A CA 1
ATOM 1821 C C . GLN A 1 223 ? -10.262 -4.351 6.935 1.00 92.12 223 GLN A C 1
ATOM 1823 O O . GLN A 1 223 ? -9.427 -4.511 6.046 1.00 92.12 223 GLN A O 1
ATOM 1828 N N . VAL A 1 224 ? -9.906 -4.028 8.182 1.00 93.19 224 VAL A N 1
ATOM 1829 C CA . VAL A 1 224 ? -8.503 -3.913 8.625 1.00 93.19 224 VAL A CA 1
ATOM 1830 C C . VAL A 1 224 ? -7.731 -5.207 8.318 1.00 93.19 224 VAL A C 1
ATOM 1832 O O . VAL A 1 224 ? -6.652 -5.174 7.719 1.00 93.19 224 VAL A O 1
ATOM 1835 N N . GLN A 1 225 ? -8.304 -6.368 8.639 1.00 94.12 225 GLN A N 1
ATOM 1836 C CA . GLN A 1 225 ? -7.695 -7.668 8.338 1.00 94.12 225 GLN A CA 1
ATOM 1837 C C . GLN A 1 225 ? -7.610 -7.956 6.834 1.00 94.12 225 GLN A C 1
ATOM 1839 O O . GLN A 1 225 ? -6.598 -8.477 6.356 1.00 94.12 225 GLN A O 1
ATOM 1844 N N . PHE A 1 226 ? -8.637 -7.598 6.061 1.00 93.56 226 PHE A N 1
ATOM 1845 C CA . PHE A 1 226 ? -8.609 -7.710 4.602 1.00 93.56 226 PHE A CA 1
ATOM 1846 C C . PHE A 1 226 ? -7.457 -6.891 3.999 1.00 93.56 226 PHE A C 1
ATOM 1848 O O . PHE A 1 226 ? -6.681 -7.404 3.190 1.00 93.56 226 PHE A O 1
ATOM 1855 N N . ILE A 1 227 ? -7.280 -5.649 4.454 1.00 93.62 227 ILE A N 1
ATOM 1856 C CA . ILE A 1 227 ? -6.184 -4.776 4.021 1.00 93.62 227 ILE A CA 1
ATOM 1857 C C . ILE A 1 227 ? -4.821 -5.382 4.394 1.00 93.62 227 ILE A C 1
ATOM 1859 O O . ILE A 1 227 ? -3.892 -5.333 3.586 1.00 93.62 227 ILE A O 1
ATOM 1863 N N . GLU A 1 228 ? -4.698 -5.999 5.576 1.00 94.50 228 GLU A N 1
ATOM 1864 C CA . GLU A 1 228 ? -3.448 -6.627 6.041 1.00 94.50 228 GLU A CA 1
ATOM 1865 C C . GLU A 1 228 ? -3.049 -7.808 5.164 1.00 94.50 228 GLU A C 1
ATOM 1867 O O . GLU A 1 228 ? -1.884 -7.962 4.806 1.00 94.50 228 GLU A O 1
ATOM 1872 N N . THR A 1 229 ? -4.029 -8.644 4.833 1.00 95.12 229 THR A N 1
ATOM 1873 C CA . THR A 1 229 ? -3.801 -9.949 4.212 1.00 95.12 229 THR A CA 1
ATOM 1874 C C . THR A 1 229 ? -3.763 -9.894 2.693 1.00 95.12 229 THR A C 1
ATOM 1876 O O . THR A 1 229 ? -3.070 -10.706 2.084 1.00 95.12 229 THR A O 1
ATOM 1879 N N . LYS A 1 230 ? -4.486 -8.955 2.071 1.00 95.12 230 LYS A N 1
ATOM 1880 C CA . LYS A 1 230 ? -4.584 -8.851 0.609 1.00 95.12 230 LYS A CA 1
ATOM 1881 C C . LYS A 1 230 ? -3.861 -7.635 0.052 1.00 95.12 230 LYS A C 1
ATOM 1883 O O . LYS A 1 230 ? -2.972 -7.787 -0.782 1.00 95.12 230 LYS A O 1
ATOM 1888 N N . ILE A 1 231 ? -4.195 -6.441 0.540 1.00 93.88 231 ILE A N 1
ATOM 1889 C CA . ILE A 1 231 ? -3.724 -5.197 -0.082 1.00 93.88 231 ILE A CA 1
ATOM 1890 C C . ILE A 1 231 ? -2.258 -4.915 0.250 1.00 93.88 231 ILE A C 1
ATOM 1892 O O . ILE A 1 231 ? -1.473 -4.622 -0.648 1.00 93.88 231 ILE A O 1
ATOM 1896 N N . ILE A 1 232 ? -1.852 -4.995 1.521 1.00 95.38 232 ILE A N 1
ATOM 1897 C CA . ILE A 1 232 ? -0.475 -4.670 1.935 1.00 95.38 232 ILE A CA 1
ATOM 1898 C C . ILE A 1 232 ? 0.587 -5.523 1.207 1.00 95.38 232 ILE A C 1
ATOM 1900 O O . ILE A 1 232 ? 1.599 -4.946 0.778 1.00 95.38 232 ILE A O 1
ATOM 1904 N N . PRO A 1 233 ? 0.408 -6.849 1.033 1.00 96.50 233 PRO A N 1
ATOM 1905 C CA . PRO A 1 233 ? 1.329 -7.670 0.253 1.00 96.50 233 PRO A CA 1
ATOM 1906 C C . PRO A 1 233 ? 1.431 -7.223 -1.207 1.00 96.50 233 PRO A C 1
ATOM 1908 O O . PRO A 1 233 ? 2.539 -6.980 -1.689 1.00 96.50 233 PRO A O 1
ATOM 1911 N N . GLU A 1 234 ? 0.296 -7.024 -1.883 1.00 95.94 234 GLU A N 1
ATOM 1912 C CA . GLU A 1 234 ? 0.269 -6.600 -3.287 1.00 95.94 234 GLU A CA 1
ATOM 1913 C C . GLU A 1 234 ? 0.912 -5.218 -3.468 1.00 95.94 234 GLU A C 1
ATOM 1915 O O . GLU A 1 234 ? 1.753 -4.994 -4.345 1.00 95.94 234 GLU A O 1
ATOM 1920 N N . LEU A 1 235 ? 0.592 -4.293 -2.567 1.00 94.69 235 LEU A N 1
ATOM 1921 C CA . LEU A 1 235 ? 1.173 -2.962 -2.538 1.00 94.69 235 LEU A CA 1
ATOM 1922 C C . LEU A 1 235 ? 2.690 -3.013 -2.320 1.00 94.69 235 LEU A C 1
ATOM 1924 O O . LEU A 1 235 ? 3.446 -2.229 -2.900 1.00 94.69 235 LEU A O 1
ATOM 1928 N N . SER A 1 236 ? 3.158 -3.942 -1.487 1.00 94.31 236 SER A N 1
ATOM 1929 C CA . SER A 1 236 ? 4.580 -4.132 -1.224 1.00 94.31 236 SER A CA 1
ATOM 1930 C C . SER A 1 236 ? 5.325 -4.671 -2.432 1.00 94.31 236 SER A C 1
ATOM 1932 O O . SER A 1 236 ? 6.390 -4.142 -2.755 1.00 94.31 236 SER A O 1
ATOM 1934 N N . GLU A 1 237 ? 4.740 -5.637 -3.133 1.00 95.38 237 GLU A N 1
ATOM 1935 C CA . GLU A 1 237 ? 5.282 -6.188 -4.370 1.00 95.38 237 GLU A CA 1
ATOM 1936 C C . GLU A 1 237 ? 5.386 -5.117 -5.467 1.00 95.38 237 GLU A C 1
ATOM 1938 O O . GLU A 1 237 ? 6.461 -4.902 -6.036 1.00 95.38 237 GLU A O 1
ATOM 1943 N N . LYS A 1 238 ? 4.299 -4.381 -5.733 1.00 95.12 238 LYS A N 1
ATOM 1944 C CA . LYS A 1 238 ? 4.286 -3.331 -6.767 1.00 95.12 238 LYS A CA 1
ATOM 1945 C C . LYS A 1 238 ? 5.211 -2.172 -6.421 1.00 95.12 238 LYS A C 1
ATOM 1947 O O . LYS A 1 238 ? 5.937 -1.685 -7.284 1.00 95.12 238 LYS A O 1
ATOM 1952 N N . SER A 1 239 ? 5.249 -1.767 -5.152 1.00 94.19 239 SER A N 1
ATOM 1953 C CA . SER A 1 239 ? 6.173 -0.743 -4.657 1.00 94.19 239 SER A CA 1
ATOM 1954 C C . SER A 1 239 ? 7.638 -1.165 -4.809 1.00 94.19 239 SER A C 1
ATOM 1956 O O . SER A 1 239 ? 8.484 -0.346 -5.178 1.00 94.19 239 SER A O 1
ATOM 1958 N N . TYR A 1 240 ? 7.953 -2.439 -4.558 1.00 92.50 240 TYR A N 1
ATOM 1959 C CA . TYR A 1 240 ? 9.287 -2.986 -4.786 1.00 92.50 240 TYR A CA 1
ATOM 1960 C C . TYR A 1 240 ? 9.648 -2.957 -6.275 1.00 92.50 240 TYR A C 1
ATOM 1962 O O . TYR A 1 240 ? 10.700 -2.425 -6.630 1.00 92.50 240 TYR A O 1
ATOM 1970 N N . LYS A 1 241 ? 8.752 -3.439 -7.148 1.00 91.00 241 LYS A N 1
ATOM 1971 C CA . LYS A 1 241 ? 8.933 -3.398 -8.608 1.00 91.00 241 LYS A CA 1
ATOM 1972 C C . LYS A 1 241 ? 9.146 -1.968 -9.104 1.00 91.00 241 LYS A C 1
ATOM 1974 O O . LYS A 1 241 ? 10.099 -1.716 -9.836 1.00 91.00 241 LYS A O 1
ATOM 1979 N N . LEU A 1 242 ? 8.330 -1.013 -8.657 1.00 91.50 242 LEU A N 1
ATOM 1980 C CA . LEU A 1 242 ? 8.476 0.395 -9.025 1.00 91.50 242 LEU A CA 1
ATOM 1981 C C . LEU A 1 242 ? 9.841 0.945 -8.595 1.00 91.50 242 LEU A C 1
ATOM 1983 O O . LEU A 1 242 ? 10.557 1.518 -9.411 1.00 91.50 242 LEU A O 1
ATOM 1987 N N . ASN A 1 243 ? 10.238 0.714 -7.340 1.00 89.44 243 ASN A N 1
ATOM 1988 C CA . ASN A 1 243 ? 11.550 1.124 -6.840 1.00 89.44 243 ASN A CA 1
ATOM 1989 C C . ASN A 1 243 ? 12.697 0.479 -7.623 1.00 89.44 243 ASN A C 1
ATOM 1991 O O . ASN A 1 243 ? 13.704 1.135 -7.881 1.00 89.44 243 ASN A O 1
ATOM 1995 N N . PHE A 1 244 ? 12.561 -0.789 -8.007 1.00 86.06 244 PHE A N 1
ATOM 1996 C CA . PHE A 1 244 ? 13.533 -1.479 -8.843 1.00 86.06 244 PHE A CA 1
ATOM 1997 C C . PHE A 1 244 ? 13.665 -0.782 -10.205 1.00 86.06 244 PHE A C 1
ATOM 1999 O O . PHE A 1 244 ? 14.769 -0.383 -10.577 1.00 86.06 244 PHE A O 1
ATOM 2006 N N . TYR A 1 245 ? 12.558 -0.515 -10.902 1.00 83.38 245 TYR A N 1
ATOM 2007 C CA . TYR A 1 245 ? 12.588 0.205 -12.179 1.00 83.38 245 TYR A CA 1
ATOM 2008 C C . TYR A 1 245 ? 13.101 1.650 -12.048 1.00 83.38 245 TYR A C 1
ATOM 2010 O O . TYR A 1 245 ? 13.934 2.087 -12.840 1.00 83.38 245 TYR A O 1
ATOM 2018 N N . GLU A 1 246 ? 12.701 2.403 -11.029 1.00 85.56 246 GLU A N 1
ATOM 2019 C CA . GLU A 1 246 ? 13.148 3.791 -10.879 1.00 85.56 246 GLU A CA 1
ATOM 2020 C C . GLU A 1 246 ? 14.612 3.896 -10.418 1.00 85.56 246 GLU A C 1
ATOM 2022 O O . GLU A 1 246 ? 15.397 4.643 -11.013 1.00 85.56 246 GLU A O 1
ATOM 2027 N N . LYS A 1 247 ? 15.022 3.127 -9.397 1.00 82.44 247 LYS A N 1
ATOM 2028 C CA . LYS A 1 247 ? 16.365 3.232 -8.794 1.00 82.44 247 LYS A CA 1
ATOM 2029 C C . LYS A 1 247 ? 17.432 2.438 -9.541 1.00 82.44 247 LYS A C 1
ATOM 2031 O O . LYS A 1 247 ? 18.549 2.936 -9.683 1.00 82.44 247 LYS A O 1
ATOM 2036 N N . ARG A 1 248 ? 17.132 1.217 -10.005 1.00 71.81 248 ARG A N 1
ATOM 2037 C CA . ARG A 1 248 ? 18.120 0.341 -10.672 1.00 71.81 248 ARG A CA 1
ATOM 2038 C C . ARG A 1 248 ? 18.283 0.696 -12.143 1.00 71.81 248 ARG A C 1
ATOM 2040 O O . ARG A 1 248 ? 19.410 0.719 -12.644 1.00 71.81 248 ARG A O 1
ATOM 2047 N N . PHE A 1 249 ? 17.179 0.997 -12.828 1.00 68.25 249 PHE A N 1
ATOM 2048 C CA . PHE A 1 249 ? 17.241 1.353 -14.242 1.00 68.25 249 PHE A CA 1
ATOM 2049 C C . PHE A 1 249 ? 17.491 2.819 -14.499 1.00 68.25 249 PHE A C 1
ATOM 2051 O O . PHE A 1 249 ? 17.775 3.115 -15.653 1.00 68.25 249 PHE A O 1
ATOM 2058 N N . ARG A 1 250 ? 17.401 3.703 -13.484 1.00 75.88 250 ARG A N 1
ATOM 2059 C CA . ARG A 1 250 ? 17.583 5.165 -13.592 1.00 75.88 250 ARG A CA 1
ATOM 2060 C C . ARG A 1 250 ? 17.155 5.664 -14.970 1.00 75.88 250 ARG A C 1
ATOM 2062 O O . ARG A 1 250 ? 17.955 6.265 -15.685 1.00 75.88 250 ARG A O 1
ATOM 2069 N N . ILE A 1 251 ? 15.930 5.307 -15.372 1.00 72.25 251 ILE A N 1
ATOM 2070 C CA . ILE A 1 251 ? 15.513 5.292 -16.785 1.00 72.25 251 ILE A CA 1
ATOM 2071 C C . ILE A 1 251 ? 15.771 6.654 -17.425 1.00 72.25 251 ILE A C 1
ATOM 2073 O O . ILE A 1 251 ? 16.328 6.727 -18.512 1.00 72.25 251 ILE A O 1
ATOM 2077 N N . LYS A 1 252 ? 15.481 7.734 -16.688 1.00 73.25 252 LYS A N 1
ATOM 2078 C CA . LYS A 1 252 ? 15.762 9.114 -17.099 1.00 73.25 252 LYS A CA 1
ATOM 2079 C C . LYS A 1 252 ? 17.253 9.362 -17.358 1.00 73.25 252 LYS A C 1
ATOM 2081 O O . LYS A 1 252 ? 17.608 9.877 -18.410 1.00 73.25 252 LYS A O 1
ATOM 2086 N N . THR A 1 253 ? 18.130 8.975 -16.431 1.00 80.00 253 THR A N 1
ATOM 2087 C CA . THR A 1 253 ? 19.584 9.153 -16.570 1.00 80.00 253 THR A CA 1
ATOM 2088 C C . THR A 1 253 ? 20.137 8.336 -17.732 1.00 80.00 253 THR A C 1
ATOM 2090 O O . THR A 1 253 ? 20.861 8.875 -18.560 1.00 80.00 253 THR A O 1
ATOM 2093 N N . HIS A 1 254 ? 19.773 7.055 -17.830 1.00 78.50 254 HIS A N 1
ATOM 2094 C CA . HIS A 1 254 ? 20.271 6.192 -18.900 1.00 78.50 254 HIS A CA 1
ATOM 2095 C C . HIS A 1 254 ? 19.728 6.584 -20.275 1.00 78.50 254 HIS A C 1
ATOM 2097 O O . HIS A 1 254 ? 20.468 6.484 -21.247 1.00 78.50 254 HIS A O 1
ATOM 2103 N N . LEU A 1 255 ? 18.489 7.075 -20.360 1.00 77.88 255 LEU A N 1
ATOM 2104 C CA . LEU A 1 255 ? 17.924 7.618 -21.594 1.00 77.88 255 LEU A CA 1
ATOM 2105 C C . LEU A 1 255 ? 18.712 8.841 -22.061 1.00 77.88 255 LEU A C 1
ATOM 2107 O O . LEU A 1 255 ? 19.159 8.871 -23.203 1.00 77.88 255 LEU A O 1
ATOM 2111 N N . VAL A 1 256 ? 18.976 9.799 -21.169 1.00 76.56 256 VAL A N 1
ATOM 2112 C CA . VAL A 1 256 ? 19.800 10.974 -21.495 1.00 76.56 256 VAL A CA 1
ATOM 2113 C C . VAL A 1 256 ? 21.211 10.558 -21.919 1.00 76.56 256 VAL A C 1
ATOM 2115 O O . VAL A 1 256 ? 21.692 11.013 -22.953 1.00 76.56 256 VAL A O 1
ATOM 2118 N N . SER A 1 257 ? 21.862 9.650 -21.185 1.00 80.81 257 SER A N 1
ATOM 2119 C CA . SER A 1 257 ? 23.188 9.141 -21.560 1.00 80.81 257 SER A CA 1
ATOM 2120 C C . SER A 1 257 ? 23.183 8.427 -22.914 1.00 80.81 257 SER A C 1
ATOM 2122 O O . SER A 1 257 ? 24.105 8.622 -23.700 1.00 80.81 257 SER A O 1
ATOM 2124 N N . ALA A 1 258 ? 22.151 7.632 -23.209 1.00 79.56 258 ALA A N 1
ATOM 2125 C CA . ALA A 1 258 ? 22.003 6.952 -24.491 1.00 79.56 258 ALA A CA 1
ATOM 2126 C C . ALA A 1 258 ? 21.822 7.947 -25.646 1.00 79.56 258 ALA A C 1
ATOM 2128 O O . ALA A 1 258 ? 22.449 7.779 -26.688 1.00 79.56 258 ALA A O 1
ATOM 2129 N N . PHE A 1 259 ? 21.030 9.006 -25.449 1.00 77.38 259 PHE A N 1
ATOM 2130 C CA . PHE A 1 259 ? 20.856 10.077 -26.434 1.00 77.38 259 PHE A CA 1
ATOM 2131 C C . PHE A 1 259 ? 22.149 10.852 -26.691 1.00 77.38 259 PHE A C 1
ATOM 2133 O O . PHE A 1 259 ? 22.529 11.020 -27.848 1.00 77.38 259 PHE A O 1
ATOM 2140 N N . ILE A 1 260 ? 22.846 11.286 -25.634 1.00 79.81 260 ILE A N 1
ATOM 2141 C CA . ILE A 1 260 ? 24.137 11.986 -25.755 1.00 79.81 260 ILE A CA 1
ATOM 2142 C C . ILE A 1 260 ? 25.109 11.131 -26.556 1.00 79.81 260 ILE A C 1
ATOM 2144 O O . ILE A 1 260 ? 25.730 11.603 -27.505 1.00 79.81 260 ILE A O 1
ATOM 2148 N N . LEU A 1 261 ? 25.197 9.853 -26.203 1.00 80.62 261 LEU A N 1
ATOM 2149 C CA . LEU A 1 261 ? 26.102 8.943 -26.864 1.00 80.62 261 LEU A CA 1
ATOM 2150 C C . LEU A 1 261 ? 25.721 8.727 -28.332 1.00 80.62 261 LEU A C 1
ATOM 2152 O O . LEU A 1 261 ? 26.607 8.744 -29.183 1.00 80.62 261 LEU A O 1
ATOM 2156 N N . ALA A 1 262 ? 24.436 8.545 -28.646 1.00 78.69 262 ALA A N 1
ATOM 2157 C CA . ALA A 1 262 ? 23.974 8.392 -30.025 1.00 78.69 262 ALA A CA 1
ATOM 2158 C C . ALA A 1 262 ? 24.351 9.613 -30.882 1.00 78.69 262 ALA A C 1
ATOM 2160 O O . ALA A 1 262 ? 24.820 9.453 -32.007 1.00 78.69 262 ALA A O 1
ATOM 2161 N N . ILE A 1 263 ? 24.230 10.824 -30.325 1.00 78.00 263 ILE A N 1
ATOM 2162 C CA . ILE A 1 263 ? 24.683 12.062 -30.973 1.00 78.00 263 ILE A CA 1
ATOM 2163 C C . ILE A 1 263 ? 26.203 12.037 -31.183 1.00 78.00 263 ILE A C 1
ATOM 2165 O O . ILE A 1 263 ? 26.669 12.310 -32.288 1.00 78.00 263 ILE A O 1
ATOM 2169 N N . THR A 1 264 ? 26.990 11.661 -30.167 1.00 80.81 264 THR A N 1
ATOM 2170 C CA . THR A 1 264 ? 28.454 11.537 -30.291 1.00 80.81 264 THR A CA 1
ATOM 2171 C C . THR A 1 264 ? 28.849 10.534 -31.376 1.00 80.81 264 THR A C 1
ATOM 2173 O O . THR A 1 264 ? 29.723 10.817 -32.192 1.00 80.81 264 THR A O 1
ATOM 2176 N N . MET A 1 265 ? 28.178 9.385 -31.427 1.00 79.69 265 MET A N 1
ATOM 2177 C CA . MET A 1 265 ? 28.384 8.346 -32.434 1.00 79.69 265 MET A CA 1
ATOM 2178 C C . MET A 1 265 ? 28.055 8.813 -33.848 1.00 79.69 265 MET A C 1
ATOM 2180 O O . MET A 1 265 ? 28.778 8.479 -34.783 1.00 79.69 265 MET A O 1
ATOM 2184 N N . LEU A 1 266 ? 26.999 9.609 -34.006 1.00 76.88 266 LEU A N 1
ATOM 2185 C CA . LEU A 1 266 ? 26.618 10.183 -35.290 1.00 76.88 266 LEU A CA 1
ATOM 2186 C C . LEU A 1 266 ? 27.656 11.223 -35.750 1.00 76.88 266 LEU A C 1
ATOM 2188 O O . LEU A 1 266 ? 28.091 11.199 -36.900 1.00 76.88 266 LEU A O 1
ATOM 2192 N N . ILE A 1 267 ? 28.142 12.075 -34.843 1.00 77.81 267 ILE A N 1
ATOM 2193 C CA . ILE A 1 267 ? 29.204 13.046 -35.147 1.00 77.81 267 ILE A CA 1
ATOM 2194 C C . ILE A 1 267 ? 30.502 12.344 -35.557 1.00 77.81 267 ILE A C 1
ATOM 2196 O O . ILE A 1 267 ? 31.068 12.656 -36.602 1.00 77.81 267 ILE A O 1
ATOM 2200 N N . VAL A 1 268 ? 30.959 11.375 -34.766 1.00 78.94 268 VAL A N 1
ATOM 2201 C CA . VAL A 1 268 ? 32.263 10.726 -34.963 1.00 78.94 268 VAL A CA 1
ATOM 2202 C C . VAL A 1 268 ? 32.232 9.668 -36.073 1.00 78.94 268 VAL A C 1
ATOM 2204 O O . VAL A 1 268 ? 33.219 9.511 -36.783 1.00 78.94 268 VAL A O 1
ATOM 2207 N N . GLY A 1 269 ? 31.119 8.953 -36.246 1.00 73.31 269 GLY A N 1
ATOM 2208 C CA . GLY A 1 269 ? 30.990 7.854 -37.212 1.00 73.31 269 GLY A CA 1
ATOM 2209 C C . GLY A 1 269 ? 30.407 8.248 -38.572 1.00 73.31 269 GLY A C 1
ATOM 2210 O O . GLY A 1 269 ? 30.651 7.551 -39.554 1.00 73.31 269 GLY A O 1
ATOM 2211 N N . VAL A 1 270 ? 29.656 9.353 -38.657 1.00 74.88 270 VAL A N 1
ATOM 2212 C CA . VAL A 1 270 ? 29.006 9.797 -39.906 1.00 74.88 270 VAL A CA 1
ATOM 2213 C C . VAL A 1 270 ? 29.577 11.134 -40.371 1.00 74.88 270 VAL A C 1
ATOM 2215 O O . VAL A 1 270 ? 30.117 11.210 -41.473 1.00 74.88 270 VAL A O 1
ATOM 2218 N N . PHE A 1 271 ? 29.518 12.181 -39.541 1.00 73.88 271 PHE A N 1
ATOM 2219 C CA . PHE A 1 271 ? 29.945 13.521 -39.967 1.00 73.88 271 PHE A CA 1
ATOM 2220 C C . PHE A 1 271 ? 31.462 13.651 -40.128 1.00 73.88 271 PHE A C 1
ATOM 2222 O O . PHE A 1 271 ? 31.919 14.191 -41.135 1.00 73.88 271 PHE A O 1
ATOM 2229 N N . LEU A 1 272 ? 32.252 13.137 -39.181 1.00 77.88 272 LEU A N 1
ATOM 2230 C CA . LEU A 1 272 ? 33.711 13.245 -39.224 1.00 77.88 272 LEU A CA 1
ATOM 2231 C C . LEU A 1 272 ? 34.320 12.522 -40.447 1.00 77.88 272 LEU A C 1
ATOM 2233 O O . LEU A 1 272 ? 35.115 13.150 -41.146 1.00 77.88 272 LEU A O 1
ATOM 2237 N N . PRO A 1 273 ? 33.937 11.273 -40.796 1.00 72.38 273 PRO A N 1
ATOM 2238 C CA . PRO A 1 273 ? 34.462 10.609 -41.988 1.00 72.38 273 PRO A CA 1
ATOM 2239 C C . PRO A 1 273 ? 34.033 11.286 -43.290 1.00 72.38 273 PRO A C 1
ATOM 2241 O O . PRO A 1 273 ? 34.844 11.382 -44.207 1.00 72.38 273 PRO A O 1
ATOM 2244 N N . LEU A 1 274 ? 32.798 11.804 -43.367 1.00 69.00 274 LEU A N 1
ATOM 2245 C CA . LEU A 1 274 ? 32.341 12.593 -44.518 1.00 69.00 274 LEU A CA 1
ATOM 2246 C C . LEU A 1 274 ? 33.182 13.861 -44.694 1.00 69.00 274 LEU A C 1
ATOM 2248 O O . LEU A 1 274 ? 33.608 14.165 -45.806 1.00 69.00 274 LEU A O 1
ATOM 2252 N N . PHE A 1 275 ? 33.462 14.571 -43.600 1.00 74.19 275 PHE A N 1
ATOM 2253 C CA . PHE A 1 275 ? 34.280 15.781 -43.623 1.00 74.19 275 PHE A CA 1
ATOM 2254 C C . PHE A 1 275 ? 35.732 15.486 -44.026 1.00 74.19 275 PHE A C 1
ATOM 2256 O O . PHE A 1 275 ? 36.290 16.175 -44.877 1.00 74.19 275 PHE A O 1
ATOM 2263 N N . ILE A 1 276 ? 36.327 14.420 -43.477 1.00 75.31 276 ILE A N 1
ATOM 2264 C CA . ILE A 1 276 ? 37.676 13.964 -43.844 1.00 75.31 276 ILE A CA 1
ATOM 2265 C C . ILE A 1 276 ? 37.729 13.563 -45.324 1.00 75.31 276 ILE A C 1
ATOM 2267 O O . ILE A 1 276 ? 38.670 13.937 -46.020 1.00 75.31 276 ILE A O 1
ATOM 2271 N N . HIS A 1 277 ? 36.717 12.847 -45.821 1.00 70.25 277 HIS A N 1
ATOM 2272 C CA . HIS A 1 277 ? 36.629 12.452 -47.227 1.00 70.25 277 HIS A CA 1
ATOM 2273 C C . HIS A 1 277 ? 36.519 13.661 -48.170 1.00 70.25 277 HIS A C 1
ATOM 2275 O O . HIS A 1 277 ? 37.181 13.692 -49.204 1.00 70.25 277 HIS A O 1
ATOM 2281 N N . LEU A 1 278 ? 35.724 14.671 -47.799 1.00 68.81 278 LEU A N 1
ATOM 2282 C CA . LEU A 1 278 ? 35.605 15.931 -48.542 1.00 68.81 278 LEU A CA 1
ATOM 2283 C C . LEU A 1 278 ? 36.922 16.718 -48.573 1.00 68.81 278 LEU A C 1
ATOM 2285 O O . LEU A 1 278 ? 37.236 17.339 -49.585 1.00 68.81 278 LEU A O 1
ATOM 2289 N N . TYR A 1 279 ? 37.683 16.698 -47.477 1.00 73.56 279 TYR A N 1
ATOM 2290 C CA . TYR A 1 279 ? 38.886 17.515 -47.324 1.00 73.56 279 TYR A CA 1
ATOM 2291 C C . TYR A 1 279 ? 40.158 16.852 -47.876 1.00 73.56 279 TYR A C 1
ATOM 2293 O O . TYR A 1 279 ? 41.076 17.547 -48.308 1.00 73.56 279 TYR A O 1
ATOM 2301 N N . ILE A 1 280 ? 40.242 15.515 -47.880 1.00 68.50 280 ILE A N 1
ATOM 2302 C CA . ILE A 1 280 ? 41.466 14.787 -48.233 1.00 68.50 280 ILE A CA 1
ATOM 2303 C C . ILE A 1 280 ? 41.248 13.894 -49.466 1.00 68.50 280 ILE A C 1
ATOM 2305 O O . ILE A 1 280 ? 40.824 12.748 -49.358 1.00 68.50 280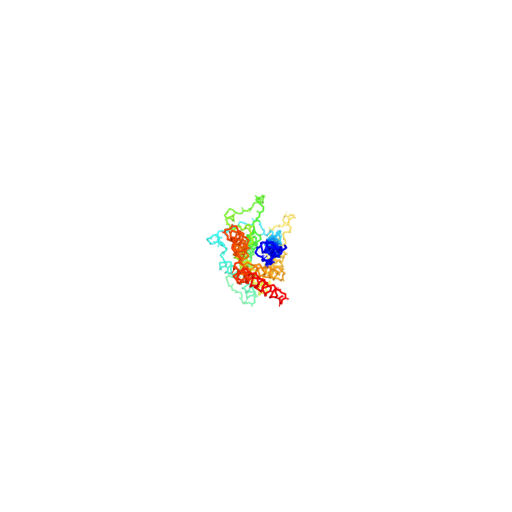 ILE A O 1
ATOM 2309 N N . GLN A 1 281 ? 41.618 14.390 -50.652 1.00 62.75 281 GLN A N 1
ATOM 2310 C CA . GLN A 1 281 ? 41.580 13.637 -51.923 1.00 62.75 281 GLN A CA 1
ATOM 2311 C C . GLN A 1 281 ? 42.855 12.804 -52.211 1.00 62.75 281 GLN A C 1
ATOM 2313 O O . GLN A 1 281 ? 43.080 12.373 -53.343 1.00 62.75 281 GLN A O 1
ATOM 2318 N N . HIS A 1 282 ? 43.727 12.571 -51.221 1.00 58.38 282 HIS A N 1
ATOM 2319 C CA . HIS A 1 282 ? 45.036 11.943 -51.455 1.00 58.38 282 HIS A CA 1
ATOM 2320 C C . HIS A 1 282 ? 45.047 10.400 -51.304 1.00 58.38 282 HIS A C 1
ATOM 2322 O O . HIS A 1 282 ? 44.513 9.862 -50.337 1.00 58.38 282 HIS A O 1
ATOM 2328 N N . PRO A 1 283 ? 45.738 9.659 -52.200 1.00 58.22 283 PRO A N 1
ATOM 2329 C CA . PRO A 1 283 ? 45.650 8.194 -52.313 1.00 58.22 283 PRO A CA 1
ATOM 2330 C C . PRO A 1 283 ? 46.439 7.355 -51.279 1.00 58.22 283 PRO A C 1
ATOM 2332 O O . PRO A 1 283 ? 46.437 6.128 -51.377 1.00 58.22 283 PRO A O 1
ATOM 2335 N N . GLN A 1 284 ? 47.113 7.952 -50.286 1.00 58.66 284 GLN A N 1
ATOM 2336 C CA . GLN A 1 284 ? 48.002 7.225 -49.351 1.00 58.66 284 GLN A CA 1
ATOM 2337 C C . GLN A 1 284 ? 47.358 6.798 -48.007 1.00 58.66 284 GLN A C 1
ATOM 2339 O O . GLN A 1 284 ? 48.064 6.401 -47.086 1.00 58.66 284 GLN A O 1
ATOM 2344 N N . ILE A 1 285 ? 46.027 6.820 -47.868 1.00 62.59 285 ILE A N 1
ATOM 2345 C CA . ILE A 1 285 ? 45.357 6.812 -46.543 1.00 62.59 285 ILE A CA 1
ATOM 2346 C C . ILE A 1 285 ? 44.796 5.440 -46.111 1.00 62.59 285 ILE A C 1
ATOM 2348 O O . ILE A 1 285 ? 44.262 5.303 -45.017 1.00 62.59 285 ILE A O 1
ATOM 2352 N N . LYS A 1 286 ? 44.986 4.361 -46.880 1.00 62.41 286 LYS A N 1
ATOM 2353 C CA . LYS A 1 286 ? 44.314 3.064 -46.621 1.00 62.41 286 LYS A CA 1
ATOM 2354 C C . LYS A 1 286 ? 44.501 2.461 -45.216 1.00 62.41 286 LYS A C 1
ATOM 2356 O O . LYS A 1 286 ? 43.578 1.833 -44.710 1.00 62.41 286 LYS A O 1
ATOM 2361 N N . GLN A 1 287 ? 45.663 2.619 -44.576 1.00 66.19 287 GLN A N 1
ATOM 2362 C CA . GLN A 1 287 ? 45.881 2.098 -43.212 1.00 66.19 287 GLN A CA 1
ATOM 2363 C C . GLN A 1 287 ? 45.178 2.943 -42.140 1.00 66.19 287 GLN A C 1
ATOM 2365 O O . GLN A 1 287 ? 44.690 2.406 -41.148 1.00 66.19 287 GLN A O 1
ATOM 2370 N N . ILE A 1 288 ? 45.074 4.253 -42.366 1.00 71.00 288 ILE A N 1
ATOM 2371 C CA . ILE A 1 288 ? 44.379 5.187 -41.477 1.00 71.00 288 ILE A CA 1
ATOM 2372 C C . ILE A 1 288 ? 42.868 4.913 -41.515 1.00 71.00 288 ILE A C 1
ATOM 2374 O O . ILE A 1 288 ? 42.220 4.949 -40.473 1.00 71.00 288 ILE A O 1
ATOM 2378 N N . GLU A 1 289 ? 42.316 4.535 -42.675 1.00 66.31 289 GLU A N 1
ATOM 2379 C CA . GLU A 1 289 ? 40.895 4.170 -42.820 1.00 66.31 289 GLU A CA 1
ATOM 2380 C C . GLU A 1 289 ? 40.473 3.018 -41.893 1.00 66.31 289 GLU A C 1
ATOM 2382 O O . GLU A 1 289 ? 39.414 3.085 -41.267 1.00 66.31 289 GLU A O 1
ATOM 2387 N N . LEU A 1 290 ? 41.305 1.977 -41.762 1.00 66.19 290 LEU A N 1
ATOM 2388 C CA . LEU A 1 290 ? 41.019 0.825 -40.899 1.00 66.19 290 LEU A CA 1
ATOM 2389 C C . LEU A 1 290 ? 41.038 1.210 -39.412 1.00 66.19 290 LEU A C 1
ATOM 2391 O O . LEU A 1 290 ? 40.177 0.781 -38.647 1.00 66.19 290 LEU A O 1
ATOM 2395 N N . VAL A 1 291 ? 42.000 2.043 -39.004 1.00 74.06 291 VAL A N 1
ATOM 2396 C CA . VAL A 1 291 ? 42.100 2.539 -37.623 1.00 74.06 291 VAL A CA 1
ATOM 2397 C C . VAL A 1 291 ? 40.885 3.402 -37.279 1.00 74.06 291 VAL A C 1
ATOM 2399 O O . VAL A 1 291 ? 40.285 3.219 -36.220 1.00 74.06 291 VAL A O 1
ATOM 2402 N N . PHE A 1 292 ? 40.459 4.273 -38.199 1.00 70.62 292 PHE A N 1
ATOM 2403 C CA . PHE A 1 292 ? 39.235 5.057 -38.037 1.00 70.62 292 PHE A CA 1
ATOM 2404 C C . PHE A 1 292 ? 37.988 4.174 -37.947 1.00 70.62 292 PHE A C 1
ATOM 2406 O O . PHE A 1 292 ? 37.167 4.400 -37.062 1.00 70.62 292 PHE A O 1
ATOM 2413 N N . LEU A 1 293 ? 37.851 3.141 -38.786 1.00 68.38 293 LEU A N 1
ATOM 2414 C CA . LEU A 1 293 ? 36.750 2.171 -38.700 1.00 68.38 293 LEU A CA 1
ATOM 2415 C C . LEU A 1 293 ? 36.710 1.484 -37.325 1.00 68.38 293 LEU A C 1
ATOM 2417 O O . LEU A 1 293 ? 35.650 1.391 -36.717 1.00 68.38 293 LEU A O 1
ATOM 2421 N N . ILE A 1 294 ? 37.849 1.027 -36.801 1.00 70.25 294 ILE A N 1
ATOM 2422 C CA . ILE A 1 294 ? 37.885 0.343 -35.499 1.00 70.25 294 ILE A CA 1
ATOM 2423 C C . ILE A 1 294 ? 37.513 1.307 -34.368 1.00 70.25 294 ILE A C 1
ATOM 2425 O O . ILE A 1 294 ? 36.668 0.973 -33.541 1.00 70.25 294 ILE A O 1
ATOM 2429 N N . ILE A 1 295 ? 38.091 2.512 -34.347 1.00 75.94 295 ILE A N 1
ATOM 2430 C CA . ILE A 1 295 ? 37.806 3.526 -33.317 1.00 75.94 295 ILE A CA 1
ATOM 2431 C C . ILE A 1 295 ? 36.336 3.952 -33.350 1.00 75.94 295 ILE A C 1
ATOM 2433 O O . ILE A 1 295 ? 35.734 4.176 -32.301 1.00 75.94 295 ILE A O 1
ATOM 2437 N N . THR A 1 296 ? 35.750 4.048 -34.542 1.00 71.94 296 THR A N 1
ATOM 2438 C CA . THR A 1 296 ? 34.351 4.446 -34.712 1.00 71.94 296 THR A CA 1
ATOM 2439 C C . THR A 1 296 ? 33.387 3.313 -34.360 1.00 71.94 296 THR A C 1
ATOM 2441 O O . THR A 1 296 ? 32.388 3.593 -33.711 1.00 71.94 296 THR A O 1
ATOM 2444 N N . VAL A 1 297 ? 33.694 2.044 -34.665 1.00 69.25 297 VAL A N 1
ATOM 2445 C CA . VAL A 1 297 ? 32.809 0.884 -34.410 1.00 69.25 297 VAL A CA 1
ATOM 2446 C C . VAL A 1 297 ? 32.910 0.328 -32.980 1.00 69.25 297 VAL A C 1
ATOM 2448 O O . VAL A 1 297 ? 31.909 -0.139 -32.432 1.00 69.25 297 VAL A O 1
ATOM 2451 N N . LEU A 1 298 ? 34.078 0.389 -32.330 1.00 75.12 298 LEU A N 1
ATOM 2452 C CA . LEU A 1 298 ? 34.296 -0.164 -30.982 1.00 75.12 298 LEU A CA 1
ATOM 2453 C C . LEU A 1 298 ? 33.272 0.327 -29.930 1.00 75.12 298 LEU A C 1
ATOM 2455 O O . LEU A 1 298 ? 32.752 -0.503 -29.177 1.00 75.12 298 LEU A O 1
ATOM 2459 N N . PRO A 1 299 ? 32.895 1.622 -29.883 1.00 75.19 299 PRO A N 1
ATOM 2460 C CA . PRO A 1 299 ? 31.892 2.110 -28.942 1.00 75.19 299 PRO A CA 1
ATOM 2461 C C . PRO A 1 299 ? 30.517 1.443 -29.127 1.00 75.19 299 PRO A C 1
ATOM 2463 O O . PRO A 1 299 ? 29.808 1.243 -28.142 1.00 75.19 299 PRO A O 1
ATOM 2466 N N . TYR A 1 300 ? 30.147 1.041 -30.352 1.00 68.88 300 TYR A N 1
ATOM 2467 C CA . TYR A 1 300 ? 28.873 0.364 -30.638 1.00 68.88 300 TYR A CA 1
ATOM 2468 C C . TYR A 1 300 ? 28.835 -1.027 -30.001 1.00 68.88 300 TYR A C 1
ATOM 2470 O O . TYR A 1 300 ? 27.858 -1.381 -29.340 1.00 68.88 300 TYR A O 1
ATOM 2478 N N . LEU A 1 301 ? 29.930 -1.784 -30.124 1.00 69.69 301 LEU A N 1
ATOM 2479 C CA . LEU A 1 301 ? 30.087 -3.095 -29.491 1.00 69.69 301 LEU A CA 1
ATOM 2480 C C . LEU A 1 301 ? 30.043 -2.998 -27.963 1.00 69.69 301 LEU A C 1
ATOM 2482 O O . LEU A 1 301 ? 29.327 -3.769 -27.325 1.00 69.69 301 LEU A O 1
ATOM 2486 N N . CYS A 1 302 ? 30.744 -2.026 -27.374 1.00 74.94 302 CYS A N 1
ATOM 2487 C CA . CYS A 1 302 ? 30.746 -1.824 -25.922 1.00 74.94 302 CYS A CA 1
ATOM 2488 C C . CYS A 1 302 ? 29.336 -1.579 -25.364 1.00 74.94 302 CYS A C 1
ATOM 2490 O O . CYS A 1 302 ? 28.987 -2.081 -24.297 1.00 74.94 302 CYS A O 1
ATOM 2492 N N . ILE A 1 303 ? 28.505 -0.836 -26.093 1.00 72.50 303 ILE A N 1
ATOM 2493 C CA . ILE A 1 303 ? 27.144 -0.489 -25.667 1.00 72.50 303 ILE A CA 1
ATOM 2494 C C . ILE A 1 303 ? 26.187 -1.640 -25.856 1.00 72.50 303 ILE A C 1
ATOM 2496 O O . ILE A 1 303 ? 25.390 -1.918 -24.960 1.00 72.50 303 ILE A O 1
ATOM 2500 N N . LEU A 1 304 ? 26.282 -2.320 -26.997 1.00 69.50 304 LEU A N 1
ATOM 2501 C CA . LEU A 1 304 ? 25.502 -3.519 -27.245 1.00 69.50 304 LEU A CA 1
ATOM 2502 C C . LEU A 1 304 ? 25.768 -4.545 -26.138 1.00 69.50 304 LEU A C 1
ATOM 2504 O O . LEU A 1 304 ? 24.824 -5.053 -25.547 1.00 69.50 304 LEU A O 1
ATOM 2508 N N . LEU A 1 305 ? 27.037 -4.771 -25.783 1.00 74.00 305 LEU A N 1
ATOM 2509 C CA . LEU A 1 305 ? 27.424 -5.668 -24.692 1.00 74.00 305 LEU A CA 1
ATOM 2510 C C . LEU A 1 305 ? 26.938 -5.172 -23.322 1.00 74.00 305 LEU A C 1
ATOM 2512 O O . LEU A 1 305 ? 26.451 -5.976 -22.526 1.00 74.00 305 LEU A O 1
ATOM 2516 N N . TYR A 1 306 ? 27.012 -3.864 -23.048 1.00 80.06 306 TYR A N 1
ATOM 2517 C CA . TYR A 1 306 ? 26.499 -3.278 -21.804 1.00 80.06 306 TYR A CA 1
ATOM 2518 C C . TYR A 1 306 ? 24.990 -3.511 -21.637 1.00 80.06 306 TYR A C 1
ATOM 2520 O O . TYR A 1 306 ? 24.548 -4.009 -20.598 1.00 80.06 306 TYR A O 1
ATOM 2528 N N . TYR A 1 307 ? 24.192 -3.192 -22.660 1.00 69.38 307 TYR A N 1
ATOM 2529 C CA . TYR A 1 307 ? 22.739 -3.367 -22.612 1.00 69.38 307 TYR A CA 1
ATOM 2530 C C . TYR A 1 307 ? 22.318 -4.836 -22.712 1.00 69.38 307 TYR A C 1
ATOM 2532 O O . TYR A 1 307 ? 21.351 -5.219 -22.054 1.00 69.38 307 TYR A O 1
ATOM 2540 N N . LEU A 1 308 ? 23.054 -5.678 -23.447 1.00 72.50 308 LEU A N 1
ATOM 2541 C CA . LEU A 1 308 ? 22.828 -7.126 -23.501 1.00 72.50 308 LEU A CA 1
ATOM 2542 C C . LEU A 1 308 ? 23.024 -7.764 -22.122 1.00 72.50 308 LEU A C 1
ATOM 2544 O O . LEU A 1 308 ? 22.168 -8.510 -21.657 1.00 72.50 308 LEU A O 1
ATOM 2548 N N . LYS A 1 309 ? 24.109 -7.415 -21.419 1.00 77.81 309 LYS A N 1
ATOM 2549 C CA . LYS A 1 309 ? 24.331 -7.870 -20.042 1.00 77.81 309 LYS A CA 1
ATOM 2550 C C . LYS A 1 309 ? 23.184 -7.434 -19.126 1.00 77.81 309 LYS A C 1
ATOM 2552 O O . LYS A 1 309 ? 22.641 -8.248 -18.386 1.00 77.81 309 LYS A O 1
ATOM 2557 N N . LYS A 1 310 ? 22.770 -6.167 -19.219 1.00 69.12 310 LYS A N 1
ATOM 2558 C CA . LYS A 1 310 ? 21.706 -5.608 -18.369 1.00 69.12 310 LYS A CA 1
ATOM 2559 C C . LYS A 1 310 ? 20.319 -6.200 -18.665 1.00 69.12 310 LYS A C 1
ATOM 2561 O O . LYS A 1 310 ? 19.500 -6.301 -17.758 1.00 69.12 310 LYS A O 1
ATOM 2566 N N . THR A 1 311 ? 20.055 -6.615 -19.905 1.00 66.62 311 THR A N 1
ATOM 2567 C CA . THR A 1 311 ? 18.818 -7.323 -20.292 1.00 66.62 311 THR A CA 1
ATOM 2568 C C . THR A 1 311 ? 18.844 -8.813 -19.948 1.00 66.62 311 THR A C 1
ATOM 2570 O O . THR A 1 311 ? 17.797 -9.373 -19.639 1.00 66.62 311 THR A O 1
ATOM 2573 N N . LEU A 1 312 ? 20.010 -9.461 -19.930 1.00 70.81 312 LEU A N 1
ATOM 2574 C CA . LEU A 1 312 ? 20.157 -10.825 -19.404 1.00 70.81 312 LEU A CA 1
ATOM 2575 C C . LEU A 1 312 ? 19.908 -10.885 -17.891 1.00 70.81 312 LEU A C 1
ATOM 2577 O O . LEU A 1 312 ? 19.209 -11.782 -17.429 1.00 70.81 312 LEU A O 1
ATOM 2581 N N . GLU A 1 313 ? 20.394 -9.896 -17.136 1.00 69.31 313 GLU A N 1
ATOM 2582 C CA . GLU A 1 313 ? 20.108 -9.765 -15.697 1.00 69.31 313 GLU A CA 1
ATOM 2583 C C . GLU A 1 313 ? 18.599 -9.611 -15.398 1.00 69.31 313 GLU A C 1
ATOM 2585 O O . GLU A 1 313 ? 18.150 -10.012 -14.331 1.00 69.31 313 GLU A O 1
ATOM 2590 N N . LEU A 1 314 ? 17.802 -9.091 -16.343 1.00 57.66 314 LEU A N 1
ATOM 2591 C CA . LEU A 1 314 ? 16.340 -8.956 -16.225 1.00 57.66 314 LEU A CA 1
ATOM 2592 C C . LEU A 1 314 ? 15.574 -10.276 -16.339 1.00 57.66 314 LEU A C 1
ATOM 2594 O O . LEU A 1 314 ? 14.470 -10.359 -15.821 1.00 57.66 314 LEU A O 1
ATOM 2598 N N . LYS A 1 315 ? 16.110 -11.279 -17.046 1.00 55.66 315 LYS A N 1
ATOM 2599 C CA . LYS A 1 315 ? 15.434 -12.577 -17.244 1.00 55.66 315 LYS A CA 1
ATOM 2600 C C . LYS A 1 315 ? 15.695 -13.581 -16.118 1.00 55.66 315 LYS A C 1
ATOM 2602 O O . LYS A 1 315 ? 15.078 -14.639 -16.105 1.00 55.66 315 LYS A O 1
ATOM 2607 N N . LEU A 1 316 ? 16.641 -13.280 -15.231 1.00 48.09 316 LEU A N 1
ATOM 2608 C CA . LEU A 1 316 ? 17.053 -14.146 -14.121 1.00 48.09 316 LEU A CA 1
ATOM 2609 C C . LEU A 1 316 ? 16.331 -13.819 -12.798 1.00 48.09 316 LEU A C 1
ATOM 2611 O O . LEU A 1 316 ? 16.673 -14.402 -11.772 1.00 48.09 316 LEU A O 1
ATOM 2615 N N . ILE A 1 317 ? 15.360 -12.900 -12.823 1.00 43.84 317 ILE A N 1
ATOM 2616 C CA . ILE A 1 317 ? 14.523 -12.466 -11.691 1.00 43.84 317 ILE A CA 1
ATOM 2617 C C . ILE A 1 317 ? 13.063 -12.689 -12.076 1.00 43.84 317 ILE A C 1
ATOM 2619 O O . ILE A 1 317 ? 12.300 -13.165 -11.209 1.00 43.84 317 ILE A O 1
#

Sequence (317 aa):
MRKGKSIMGNSILPILPAIHATILSIIFAVLIVFFFYSYQTVSNLKDQLNDLRTEVAQSMRGQICSPLKFELEEYFKDDTLNHLNIMKKLGEISSVMGSIEITKTAPPHPRMDEDYIEKSIIESSEQLLGLITVFTYIYPYCERPKNEKGVPTGISNIMRKEYTPEWKNDLVRLNSYLSWFWRTRGEGITKLISEYDKIFAKKHTTQTFRLNFSRSVEDFFSQVQFIETKIIPELSEKSYKLNFYEKRFRIKTHLVSAFILAITMLIVGVFLPLFIHLYIQHPQIKQIELVFLIITVLPYLCILLYYLKKTLELKLI